Protein AF-A0A392NZA8-F1 (afdb_monomer_lite)

Sequence (193 aa):
STEDLRKKALEYEVKGTLLNYLLTNRQEQEVMEARQKVKMVDDNLADIEKRYSETKAKLEDDIKKLKEEREGEAERLRKDYEEKVAKIKEGYAASEAKLKENAAAQVEKLSKLSKEKDEAVLSVGTLADEKARLENDINELQLYAATQYDEGFAFAIEQVKLLFPDLDTGRLGEADAMKQIVDGKLVPYAPPE

pLDDT: mean 93.51, std 6.8, range [58.25, 98.5]

Foldseek 3Di:
DVVVVVVVVVVVVVVVVVVVVVVVVVVVVVVVVVVVVVVVVVVVVVVVVVVVVVVVVVVVVVVVVVVVVVVVVVVVVVVVVVVVVVVVVVVVVVVVVVVVVVVVVVVVVVVVVVVVVVVVVVVVVVVVVVVVVVVVVVVVVVVVVVVCVVVVVVVVVVVVCVVCVVDDPVVVVVDDPQWDADPNDTDGDDDDD

Structure (mmCIF, N/CA/C/O backbone):
data_AF-A0A392NZA8-F1
#
_entry.id   AF-A0A392NZA8-F1
#
loop_
_atom_site.group_PDB
_atom_site.id
_atom_site.type_symbol
_atom_site.label_atom_id
_atom_site.label_alt_id
_atom_site.label_comp_id
_atom_site.label_asym_id
_atom_site.label_entity_id
_atom_site.label_seq_id
_atom_site.pdbx_PDB_ins_code
_atom_site.Cartn_x
_atom_site.Cartn_y
_atom_site.Cartn_z
_atom_site.occupancy
_atom_site.B_iso_or_equiv
_atom_site.auth_seq_id
_atom_site.auth_comp_id
_atom_site.auth_asym_id
_atom_site.auth_atom_id
_atom_site.pdbx_PDB_model_num
ATOM 1 N N . SER A 1 1 ? 63.997 15.461 -111.357 1.00 70.81 1 SER A N 1
ATOM 2 C CA . SER A 1 1 ? 65.284 14.745 -111.204 1.00 70.81 1 SER A CA 1
ATOM 3 C C . SER A 1 1 ? 65.139 13.677 -110.120 1.00 70.81 1 SER A C 1
ATOM 5 O O . SER A 1 1 ? 64.221 13.784 -109.315 1.00 70.81 1 SER A O 1
ATOM 7 N N . THR A 1 2 ? 65.987 12.645 -110.060 1.00 76.50 2 THR A N 1
ATOM 8 C CA . THR A 1 2 ? 66.017 11.659 -108.947 1.00 76.50 2 THR A CA 1
ATOM 9 C C . THR A 1 2 ? 66.184 12.324 -107.572 1.00 76.50 2 THR A C 1
ATOM 11 O O . THR A 1 2 ? 65.746 11.798 -106.551 1.00 76.50 2 THR A O 1
ATOM 14 N N . GLU A 1 3 ? 66.762 13.520 -107.563 1.00 79.31 3 GLU A N 1
ATOM 15 C CA . GLU A 1 3 ? 66.951 14.395 -106.409 1.00 79.31 3 GLU A CA 1
ATOM 16 C C . GLU A 1 3 ? 65.632 14.918 -105.800 1.00 79.31 3 GLU A C 1
ATOM 18 O O . GLU A 1 3 ? 65.475 14.912 -104.579 1.00 79.31 3 GLU A O 1
ATOM 23 N N . ASP A 1 4 ? 64.630 15.257 -106.623 1.00 83.19 4 ASP A N 1
ATOM 24 C CA . ASP A 1 4 ? 63.321 15.743 -106.148 1.00 83.19 4 ASP A CA 1
ATOM 25 C C . ASP A 1 4 ? 62.525 14.648 -105.423 1.00 83.19 4 ASP A C 1
ATOM 27 O O . ASP A 1 4 ? 61.832 14.907 -104.437 1.00 83.19 4 ASP A O 1
ATOM 31 N N . LEU A 1 5 ? 62.641 13.402 -105.899 1.00 85.38 5 LEU A N 1
ATOM 32 C CA . LEU A 1 5 ? 62.018 12.238 -105.265 1.00 85.38 5 LEU A CA 1
ATOM 33 C C . LEU A 1 5 ? 62.657 11.936 -103.906 1.00 85.38 5 LEU A C 1
ATOM 35 O O . LEU A 1 5 ? 61.937 11.669 -102.946 1.00 85.38 5 LEU A O 1
ATOM 39 N N . ARG A 1 6 ? 63.989 12.044 -103.796 1.00 86.19 6 ARG A N 1
ATOM 40 C CA . ARG A 1 6 ? 64.706 11.902 -102.517 1.00 86.19 6 ARG A CA 1
ATOM 41 C C . ARG A 1 6 ? 64.305 12.987 -101.518 1.00 86.19 6 ARG A C 1
ATOM 43 O O . ARG A 1 6 ? 64.074 12.677 -100.354 1.00 86.19 6 ARG A O 1
ATOM 50 N N . LYS A 1 7 ? 64.156 14.235 -101.974 1.00 88.25 7 LYS A N 1
ATOM 51 C CA . LYS A 1 7 ? 63.711 15.356 -101.134 1.00 88.25 7 LYS A CA 1
ATOM 52 C C . LYS A 1 7 ? 62.293 15.149 -100.591 1.00 88.25 7 LYS A C 1
ATOM 54 O O . LYS A 1 7 ? 62.071 15.358 -99.404 1.00 88.25 7 LYS A O 1
ATOM 59 N N . LYS A 1 8 ? 61.354 14.686 -101.426 1.00 89.56 8 LYS A N 1
ATOM 60 C CA . LYS A 1 8 ? 59.994 14.330 -100.980 1.00 89.56 8 LYS A CA 1
ATOM 61 C C . LYS A 1 8 ? 59.984 13.157 -100.004 1.00 89.56 8 LYS A C 1
ATOM 63 O O . LYS A 1 8 ? 59.260 13.214 -99.019 1.00 89.56 8 LYS A O 1
ATOM 68 N N . ALA A 1 9 ? 60.769 12.111 -100.263 1.00 89.19 9 ALA A N 1
ATOM 69 C CA . ALA A 1 9 ? 60.874 10.969 -99.356 1.00 89.19 9 ALA A CA 1
ATOM 70 C C . ALA A 1 9 ? 61.358 11.410 -97.964 1.00 89.19 9 ALA A C 1
ATOM 72 O O . ALA A 1 9 ? 60.715 11.085 -96.969 1.00 89.19 9 ALA A O 1
ATOM 73 N N . LEU A 1 10 ? 62.405 12.240 -97.915 1.00 90.94 10 LEU A N 1
ATOM 74 C CA . LEU A 1 10 ? 62.916 12.820 -96.674 1.00 90.94 10 LEU A CA 1
ATOM 75 C C . LEU A 1 10 ? 61.879 13.728 -95.988 1.00 90.94 10 LEU A C 1
ATOM 77 O O . LEU A 1 10 ? 61.717 13.677 -94.776 1.00 90.94 10 LEU A O 1
ATOM 81 N N . GLU A 1 11 ? 61.134 14.541 -96.743 1.00 92.88 11 GLU A N 1
ATOM 82 C CA . GLU A 1 11 ? 60.071 15.393 -96.192 1.00 92.88 11 GLU A CA 1
ATOM 83 C C . GLU A 1 11 ? 58.944 14.572 -95.540 1.00 92.88 11 GLU A C 1
ATOM 85 O O . GLU A 1 11 ? 58.480 14.915 -94.450 1.00 92.88 11 GLU A O 1
ATOM 90 N N . TYR A 1 12 ? 58.504 13.485 -96.181 1.00 93.25 12 TYR A N 1
ATOM 91 C CA . TYR A 1 12 ? 57.497 12.587 -95.611 1.00 93.25 12 TYR A CA 1
ATOM 92 C C . TYR A 1 12 ? 58.017 11.842 -94.381 1.00 93.25 12 TYR A C 1
ATOM 94 O O . TYR A 1 12 ? 57.272 11.688 -93.416 1.00 93.25 12 TYR A O 1
ATOM 102 N N . GLU A 1 13 ? 59.285 11.434 -94.380 1.00 93.75 13 GLU A N 1
ATOM 103 C CA . GLU A 1 13 ? 59.935 10.818 -93.222 1.00 93.75 13 GLU A CA 1
ATOM 104 C C . GLU A 1 13 ? 60.005 11.791 -92.031 1.00 93.75 13 GLU A C 1
ATOM 106 O O . GLU A 1 13 ? 59.606 11.453 -90.914 1.00 93.75 13 GLU A O 1
ATOM 111 N N . VAL A 1 14 ? 60.398 13.046 -92.272 1.00 94.19 14 VAL A N 1
ATOM 112 C CA . VAL A 1 14 ? 60.413 14.105 -91.248 1.00 94.19 14 VAL A CA 1
ATOM 113 C C . VAL A 1 14 ? 59.000 14.394 -90.723 1.00 94.19 14 VAL A C 1
ATOM 115 O O . VAL A 1 14 ? 58.793 14.515 -89.517 1.00 94.19 14 VAL A O 1
ATOM 118 N N . LYS A 1 15 ? 57.989 14.460 -91.597 1.00 94.62 15 LYS A N 1
ATOM 119 C CA . LYS A 1 15 ? 56.588 14.650 -91.177 1.00 94.62 15 LYS A CA 1
ATOM 120 C C . LYS A 1 15 ? 56.054 13.462 -90.374 1.00 94.62 15 LYS A C 1
ATOM 122 O O . LYS A 1 15 ? 55.351 13.669 -89.388 1.00 94.62 15 LYS A O 1
ATOM 127 N N . GLY A 1 16 ? 56.394 12.237 -90.773 1.00 95.94 16 GLY A N 1
ATOM 128 C CA . GLY A 1 16 ? 56.003 11.015 -90.072 1.00 95.94 16 GLY A CA 1
ATOM 129 C C . GLY A 1 16 ? 56.615 10.926 -88.675 1.00 95.94 16 GLY A C 1
ATOM 130 O O . GLY A 1 16 ? 55.909 10.634 -87.711 1.00 95.94 16 GLY A O 1
ATOM 131 N N . THR A 1 17 ? 57.903 11.250 -88.544 1.00 95.06 17 THR A N 1
ATOM 132 C CA . THR A 1 17 ? 58.588 11.272 -87.241 1.00 95.06 17 THR A CA 1
ATOM 133 C C . THR A 1 17 ? 58.023 12.350 -86.313 1.00 95.06 17 THR A C 1
ATOM 135 O O . THR A 1 17 ? 57.755 12.055 -85.149 1.00 95.06 17 THR A O 1
ATOM 138 N N . LEU A 1 18 ? 57.748 13.561 -86.818 1.00 95.75 18 LEU A N 1
ATOM 139 C CA . LEU A 1 18 ? 57.111 14.624 -86.031 1.00 95.75 18 LEU A CA 1
ATOM 140 C C . LEU A 1 18 ? 55.697 14.241 -85.564 1.00 95.75 18 LEU A C 1
ATOM 142 O O . LEU A 1 18 ? 55.347 14.485 -84.410 1.00 95.75 18 LEU A O 1
ATOM 146 N N . LEU A 1 19 ? 54.888 13.627 -86.435 1.00 96.12 19 LEU A N 1
ATOM 147 C CA . LEU A 1 19 ? 53.549 13.159 -86.072 1.00 96.12 19 LEU A CA 1
ATOM 148 C C . LEU A 1 19 ? 53.606 12.079 -84.985 1.00 96.12 19 LEU A C 1
ATOM 150 O O . LEU A 1 19 ? 52.864 12.172 -84.009 1.00 96.12 19 LEU A O 1
ATOM 154 N N . ASN A 1 20 ? 54.505 11.098 -85.119 1.00 95.75 20 ASN A N 1
ATOM 155 C CA . ASN A 1 20 ? 54.714 10.079 -84.090 1.00 95.75 20 ASN A CA 1
ATOM 156 C C . ASN A 1 20 ? 55.122 10.706 -82.755 1.00 95.75 20 ASN A C 1
ATOM 158 O O . ASN A 1 20 ? 54.542 10.360 -81.736 1.00 95.75 20 ASN A O 1
ATOM 162 N N . TYR A 1 21 ? 56.053 11.663 -82.751 1.00 95.62 21 TYR A N 1
ATOM 163 C CA . TYR A 1 21 ? 56.455 12.365 -81.529 1.00 95.62 21 TYR A CA 1
ATOM 164 C C . TYR A 1 21 ? 55.275 13.075 -80.846 1.00 95.62 21 TYR A C 1
ATOM 166 O O . TYR A 1 21 ? 55.073 12.922 -79.643 1.00 95.62 21 TYR A O 1
ATOM 174 N N . LEU A 1 22 ? 54.452 13.809 -81.606 1.00 95.50 22 LEU A N 1
ATOM 175 C CA . LEU A 1 22 ? 53.273 14.494 -81.060 1.00 95.50 22 LEU A CA 1
ATOM 176 C C . LEU A 1 22 ? 52.223 13.514 -80.515 1.00 95.50 22 LEU A C 1
ATOM 178 O O . LEU A 1 22 ? 51.639 13.771 -79.461 1.00 95.50 22 LEU A O 1
ATOM 182 N N . LEU A 1 23 ? 51.989 12.399 -81.215 1.00 96.12 23 LEU A N 1
ATOM 183 C CA . LEU A 1 23 ? 51.079 11.343 -80.766 1.00 96.12 23 LEU A CA 1
ATOM 184 C C . LEU A 1 23 ? 51.583 10.682 -79.478 1.00 96.12 23 LEU A C 1
ATOM 186 O O . LEU A 1 23 ? 50.812 10.562 -78.526 1.00 96.12 23 LEU A O 1
ATOM 190 N N . THR A 1 24 ? 52.866 10.319 -79.424 1.00 96.19 24 THR A N 1
ATOM 191 C CA . THR A 1 24 ? 53.492 9.721 -78.239 1.00 96.19 24 THR A CA 1
ATOM 192 C C . THR A 1 24 ? 53.434 10.671 -77.047 1.00 96.19 24 THR A C 1
ATOM 194 O O . THR A 1 24 ? 52.963 10.271 -75.988 1.00 96.19 24 THR A O 1
ATOM 197 N N . ASN A 1 25 ? 53.794 11.947 -77.214 1.00 95.38 25 ASN A N 1
ATOM 198 C CA . ASN A 1 25 ? 53.733 12.928 -76.125 1.00 95.38 25 ASN A CA 1
ATOM 199 C C . ASN A 1 25 ? 52.315 13.107 -75.568 1.00 95.38 25 ASN A C 1
ATOM 201 O O . ASN A 1 25 ? 52.129 13.234 -74.358 1.00 95.38 25 ASN A O 1
ATOM 205 N N . ARG A 1 26 ? 51.298 13.123 -76.441 1.00 95.88 26 ARG A N 1
ATOM 206 C CA . ARG A 1 26 ? 49.899 13.199 -76.005 1.00 95.88 26 ARG A CA 1
ATOM 207 C C . ARG A 1 26 ? 49.501 11.962 -75.199 1.00 95.88 26 ARG A C 1
ATOM 209 O O . ARG A 1 26 ? 48.885 12.108 -74.148 1.00 95.88 26 ARG A O 1
ATOM 216 N N . GLN A 1 27 ? 49.862 10.770 -75.672 1.00 96.25 27 GLN A N 1
ATOM 217 C CA . GLN A 1 27 ? 49.599 9.521 -74.952 1.00 96.25 27 GLN A CA 1
ATOM 218 C C . GLN A 1 27 ? 50.314 9.490 -73.597 1.00 96.25 27 GLN A C 1
ATOM 220 O O . GLN A 1 27 ? 49.705 9.120 -72.598 1.00 96.25 27 GLN A O 1
ATOM 225 N N . GLU A 1 28 ? 51.576 9.916 -73.535 1.00 96.00 28 GLU A N 1
ATOM 226 C CA . GLU A 1 28 ? 52.330 10.010 -72.283 1.00 96.00 28 GLU A CA 1
ATOM 227 C C . GLU A 1 28 ? 51.659 10.962 -71.286 1.00 96.00 28 GLU A C 1
ATOM 229 O O . GLU A 1 28 ? 51.506 10.604 -70.118 1.00 96.00 28 GLU A O 1
ATOM 234 N N . GLN A 1 29 ? 51.186 12.128 -71.739 1.00 95.81 29 GLN A N 1
ATOM 235 C CA . GLN A 1 29 ? 50.451 13.074 -70.897 1.00 95.81 29 GLN A CA 1
ATOM 236 C C . GLN A 1 29 ? 49.134 12.481 -70.370 1.00 95.81 29 GLN A C 1
ATOM 238 O O . GLN A 1 29 ? 48.873 12.544 -69.168 1.00 95.81 29 GLN A O 1
ATOM 243 N N . GLU A 1 30 ? 48.327 11.860 -71.236 1.00 95.12 30 GLU A N 1
ATOM 244 C CA . GLU A 1 30 ? 47.072 11.201 -70.843 1.00 95.12 30 GLU A CA 1
ATOM 245 C C . GLU A 1 30 ? 47.328 10.074 -69.823 1.00 95.12 30 GLU A C 1
ATOM 247 O O . GLU A 1 30 ? 46.611 9.951 -68.825 1.00 95.12 30 GLU A O 1
ATOM 252 N N . VAL A 1 31 ? 48.397 9.291 -70.014 1.00 96.50 31 VAL A N 1
ATOM 253 C CA . VAL A 1 31 ? 48.824 8.252 -69.066 1.00 96.50 31 VAL A CA 1
ATOM 254 C C . VAL A 1 31 ? 49.279 8.861 -67.738 1.00 96.50 31 VAL A C 1
ATOM 256 O O . VAL A 1 31 ? 48.935 8.326 -66.682 1.00 96.50 31 VAL A O 1
ATOM 259 N N . MET A 1 32 ? 50.031 9.965 -67.746 1.00 96.38 32 MET A N 1
ATOM 260 C CA . MET A 1 32 ? 50.454 10.646 -66.518 1.00 96.38 32 MET A CA 1
ATOM 261 C C . MET A 1 32 ? 49.261 11.183 -65.720 1.00 96.38 32 MET A C 1
ATOM 263 O O . MET A 1 32 ? 49.190 10.958 -64.510 1.00 96.38 32 MET A O 1
ATOM 267 N N . GLU A 1 33 ? 48.296 11.827 -66.376 1.00 96.19 33 GLU A N 1
ATOM 268 C CA . GLU A 1 33 ? 47.073 12.320 -65.730 1.00 96.19 33 GLU A CA 1
ATOM 269 C C . GLU A 1 33 ? 46.220 11.178 -65.170 1.00 96.19 33 GLU A C 1
ATOM 271 O O . GLU A 1 33 ? 45.732 11.259 -64.039 1.00 96.19 33 GLU A O 1
ATOM 276 N N . ALA A 1 34 ? 46.071 10.086 -65.927 1.00 97.06 34 ALA A N 1
ATOM 277 C CA . ALA A 1 34 ? 45.376 8.893 -65.457 1.00 97.06 34 ALA A CA 1
ATOM 278 C C . ALA A 1 34 ? 46.060 8.304 -64.214 1.00 97.06 34 ALA A C 1
ATOM 280 O O . ALA A 1 34 ? 45.387 8.021 -63.224 1.00 97.06 34 ALA A O 1
ATOM 281 N N . ARG A 1 35 ? 47.396 8.195 -64.212 1.00 96.62 35 ARG A N 1
ATOM 282 C CA . ARG A 1 35 ? 48.172 7.718 -63.053 1.00 96.62 35 ARG A CA 1
ATOM 283 C C . ARG A 1 35 ? 47.994 8.608 -61.825 1.00 96.62 35 ARG A C 1
ATOM 285 O O . ARG A 1 35 ? 47.845 8.088 -60.724 1.00 96.62 35 ARG A O 1
ATOM 292 N N . GLN A 1 36 ? 47.989 9.930 -61.996 1.00 97.38 36 GLN A N 1
ATOM 293 C CA . GLN A 1 36 ? 47.758 10.864 -60.890 1.00 97.38 36 GLN A CA 1
ATOM 294 C C . GLN A 1 36 ? 46.349 10.720 -60.302 1.00 97.38 36 GLN A C 1
ATOM 296 O O . GLN A 1 36 ? 46.201 10.695 -59.081 1.00 97.38 36 GLN A O 1
ATOM 301 N N . LYS A 1 37 ? 45.323 10.581 -61.153 1.00 97.50 37 LYS A N 1
ATOM 302 C CA . LYS A 1 37 ? 43.940 10.351 -60.707 1.00 97.50 37 LYS A CA 1
ATOM 303 C C . LYS A 1 37 ? 43.792 9.023 -59.969 1.00 97.50 37 LYS A C 1
ATOM 305 O O . LYS A 1 37 ? 43.172 9.008 -58.913 1.00 97.50 37 LYS A O 1
ATOM 310 N N . VAL A 1 38 ? 44.385 7.945 -60.490 1.00 97.88 38 VAL A N 1
ATOM 311 C CA . VAL A 1 38 ? 44.393 6.630 -59.826 1.00 97.88 38 VAL A CA 1
ATOM 312 C C . VAL A 1 38 ? 45.032 6.742 -58.446 1.00 97.88 38 VAL A C 1
ATOM 314 O O . VAL A 1 38 ? 44.399 6.377 -57.467 1.00 97.88 38 VAL A O 1
ATOM 317 N N . LYS A 1 39 ? 46.208 7.373 -58.343 1.00 97.50 39 LYS A N 1
ATOM 318 C CA . LYS A 1 39 ? 46.876 7.575 -57.052 1.00 97.50 39 LYS A CA 1
ATOM 319 C C . LYS A 1 39 ? 46.010 8.352 -56.052 1.00 97.50 39 LYS A C 1
ATOM 321 O O . LYS A 1 39 ? 45.912 7.962 -54.898 1.00 97.50 39 LYS A O 1
ATOM 326 N N . MET A 1 40 ? 45.366 9.436 -56.490 1.00 97.25 40 MET A N 1
ATOM 327 C CA . MET A 1 40 ? 44.474 10.216 -55.624 1.00 97.25 40 MET A CA 1
ATOM 328 C C . MET A 1 40 ? 43.273 9.390 -55.142 1.00 97.25 40 MET A C 1
ATOM 330 O O . MET A 1 40 ? 42.859 9.520 -53.993 1.00 97.25 40 MET A O 1
ATOM 334 N N . VAL A 1 41 ? 42.700 8.555 -56.013 1.00 97.81 41 VAL A N 1
ATOM 335 C CA . VAL A 1 41 ? 41.599 7.654 -55.650 1.00 97.81 41 VAL A CA 1
ATOM 336 C C . VAL A 1 41 ? 42.070 6.586 -54.665 1.00 97.81 41 VAL A C 1
ATOM 338 O O . VAL A 1 41 ? 41.367 6.357 -53.687 1.00 97.81 41 VAL A O 1
ATOM 341 N N . ASP A 1 42 ? 43.249 5.998 -54.870 1.00 97.94 42 ASP A N 1
ATOM 342 C CA . ASP A 1 42 ? 43.834 5.002 -53.962 1.00 97.94 42 ASP A CA 1
ATOM 343 C C . ASP A 1 42 ? 44.087 5.595 -52.565 1.00 97.94 42 ASP A C 1
ATOM 345 O O . ASP A 1 42 ? 43.688 5.005 -51.560 1.00 97.94 42 ASP A O 1
ATOM 349 N N . ASP A 1 43 ? 44.672 6.797 -52.491 1.00 98.06 43 ASP A N 1
ATOM 350 C CA . ASP A 1 43 ? 44.918 7.503 -51.225 1.00 98.06 43 ASP A CA 1
ATOM 351 C C . ASP A 1 43 ? 43.594 7.828 -50.499 1.00 98.06 43 ASP A C 1
ATOM 353 O O . ASP A 1 43 ? 43.466 7.629 -49.287 1.00 98.06 43 ASP A O 1
ATOM 357 N N . ASN A 1 44 ? 42.576 8.285 -51.240 1.00 98.12 44 ASN A N 1
ATOM 358 C CA . ASN A 1 44 ? 41.248 8.561 -50.687 1.00 98.12 44 ASN A CA 1
ATOM 359 C C . ASN A 1 44 ? 40.544 7.285 -50.207 1.00 98.12 44 ASN A C 1
ATOM 361 O O . ASN A 1 44 ? 39.890 7.301 -49.164 1.00 98.12 44 ASN A O 1
ATOM 365 N N . LEU A 1 45 ? 40.661 6.187 -50.958 1.00 98.06 45 LEU A N 1
ATOM 366 C CA . LEU A 1 45 ? 40.085 4.899 -50.585 1.00 98.06 45 LEU A CA 1
ATOM 367 C C . LEU A 1 45 ? 40.710 4.395 -49.281 1.00 98.06 45 LEU A C 1
ATOM 369 O O . LEU A 1 45 ? 39.977 4.019 -48.369 1.00 98.06 45 LEU A O 1
ATOM 373 N N . ALA A 1 46 ? 42.035 4.486 -49.152 1.00 97.94 46 ALA A N 1
ATOM 374 C CA . ALA A 1 46 ? 42.741 4.113 -47.932 1.00 97.94 46 ALA A CA 1
ATOM 375 C C . ALA A 1 46 ? 42.299 4.950 -46.712 1.00 97.94 46 ALA A C 1
ATOM 377 O O . ALA A 1 46 ? 42.105 4.401 -45.624 1.00 97.94 46 ALA A O 1
ATOM 378 N N . ASP A 1 47 ? 42.090 6.266 -46.870 1.00 98.25 47 ASP A N 1
ATOM 379 C CA . ASP A 1 47 ? 41.566 7.117 -45.787 1.00 98.25 47 ASP A CA 1
ATOM 380 C C . ASP A 1 47 ? 40.125 6.735 -45.401 1.00 98.25 47 ASP A C 1
ATOM 382 O O . ASP A 1 47 ? 39.798 6.652 -44.214 1.00 98.25 47 ASP A O 1
ATOM 386 N N . ILE A 1 48 ? 39.264 6.436 -46.381 1.00 98.00 48 ILE A N 1
ATOM 387 C CA . ILE A 1 48 ? 37.885 5.985 -46.134 1.00 98.00 48 ILE A CA 1
ATOM 388 C C . ILE A 1 48 ? 37.872 4.650 -45.380 1.00 98.00 48 ILE A C 1
ATOM 390 O O . ILE A 1 48 ? 37.155 4.524 -44.385 1.00 98.00 48 ILE A O 1
ATOM 394 N N . GLU A 1 49 ? 38.667 3.669 -45.806 1.00 97.75 49 GLU A N 1
ATOM 395 C CA . GLU A 1 49 ? 38.765 2.358 -45.153 1.00 97.75 49 GLU A CA 1
ATOM 396 C C . GLU A 1 49 ? 39.266 2.472 -43.710 1.00 97.75 49 GLU A C 1
ATOM 398 O O . GLU A 1 49 ? 38.726 1.829 -42.797 1.00 97.75 49 GLU A O 1
ATOM 403 N N . LYS A 1 50 ? 40.256 3.342 -43.479 1.00 98.31 50 LYS A N 1
ATOM 404 C CA . LYS A 1 50 ? 40.762 3.642 -42.139 1.00 98.31 50 LYS A CA 1
ATOM 405 C C . LYS A 1 50 ? 39.669 4.245 -41.257 1.00 98.31 50 LYS A C 1
ATOM 407 O O . LYS A 1 50 ? 39.402 3.715 -40.178 1.00 98.31 50 LYS A O 1
ATOM 412 N N . ARG A 1 51 ? 38.995 5.308 -41.717 1.00 98.00 51 ARG A N 1
ATOM 413 C CA . ARG A 1 51 ? 37.906 5.957 -40.962 1.00 98.00 51 ARG A CA 1
ATOM 414 C C . ARG A 1 51 ? 36.758 4.996 -40.682 1.00 98.00 51 ARG A C 1
ATOM 416 O O . ARG A 1 51 ? 36.242 4.979 -39.569 1.00 98.00 51 ARG A O 1
ATOM 423 N N . TYR A 1 52 ? 36.383 4.171 -41.658 1.00 98.06 52 TYR A N 1
ATOM 424 C CA . TYR A 1 52 ? 35.351 3.154 -41.483 1.00 98.06 52 TYR A CA 1
ATOM 425 C C . TYR A 1 52 ? 35.719 2.173 -40.365 1.00 98.06 52 TYR A C 1
ATOM 427 O O . TYR A 1 52 ? 34.906 1.917 -39.477 1.00 98.06 52 TYR A O 1
ATOM 435 N N . SER A 1 53 ? 36.956 1.673 -40.368 1.00 98.00 53 SER A N 1
ATOM 436 C CA . SER A 1 53 ? 37.444 0.733 -39.354 1.00 98.00 53 SER A CA 1
ATOM 437 C C . SER A 1 53 ? 37.479 1.362 -37.957 1.00 98.00 53 SER A C 1
ATOM 439 O O . SER A 1 53 ? 37.019 0.749 -36.994 1.00 98.00 53 SER A O 1
ATOM 441 N N . GLU A 1 54 ? 37.949 2.608 -37.843 1.00 98.38 54 GLU A N 1
ATOM 442 C CA . GLU A 1 54 ? 37.967 3.356 -36.580 1.00 98.38 54 GLU A CA 1
ATOM 443 C C . GLU A 1 54 ? 36.554 3.622 -36.041 1.00 98.38 54 GLU A C 1
ATOM 445 O O . GLU A 1 54 ? 36.293 3.420 -34.853 1.00 98.38 54 GLU A O 1
ATOM 450 N N . THR A 1 55 ? 35.624 4.058 -36.895 1.00 98.00 55 THR A N 1
ATOM 451 C CA . THR A 1 55 ? 34.231 4.302 -36.497 1.00 98.00 55 THR A CA 1
ATOM 452 C C . THR A 1 55 ? 33.528 3.006 -36.112 1.00 98.00 55 THR A C 1
ATOM 454 O O . THR A 1 55 ? 32.819 2.984 -35.109 1.00 98.00 55 THR A O 1
ATOM 457 N N . LYS A 1 56 ? 33.749 1.917 -36.854 1.00 98.06 56 LYS A N 1
ATOM 458 C CA . LYS A 1 56 ? 33.186 0.603 -36.532 1.00 98.06 56 LYS A CA 1
ATOM 459 C C . LYS A 1 56 ? 33.650 0.119 -35.156 1.00 98.06 56 LYS A C 1
ATOM 461 O O . LYS A 1 56 ? 32.810 -0.254 -34.345 1.00 98.06 56 LYS A O 1
ATOM 466 N N . ALA A 1 57 ? 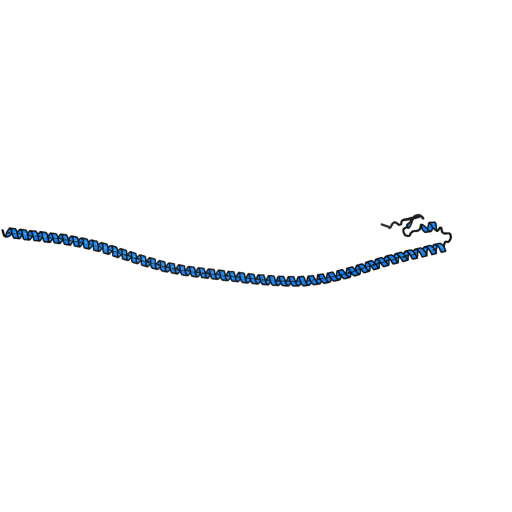34.951 0.199 -34.870 1.00 98.38 57 ALA A N 1
ATOM 467 C CA . ALA A 1 57 ? 35.500 -0.206 -33.577 1.00 98.38 57 ALA A CA 1
ATOM 468 C C . ALA A 1 57 ? 34.937 0.630 -32.412 1.00 98.38 57 ALA A C 1
ATOM 470 O O . ALA A 1 57 ? 34.589 0.078 -31.371 1.00 98.38 57 ALA A O 1
ATOM 471 N N . LYS A 1 58 ? 34.793 1.952 -32.595 1.00 98.38 58 LYS A N 1
ATOM 472 C CA . LYS A 1 58 ? 34.165 2.831 -31.591 1.00 98.38 58 LYS A CA 1
ATOM 473 C C . LYS A 1 58 ? 32.708 2.457 -31.332 1.00 98.38 58 LYS A C 1
ATOM 475 O O . LYS A 1 58 ? 32.314 2.333 -30.181 1.00 98.38 58 LYS A O 1
ATOM 480 N N . LEU A 1 59 ? 31.925 2.229 -32.388 1.00 98.31 59 LEU A N 1
ATOM 481 C CA . LEU A 1 59 ? 30.523 1.832 -32.249 1.00 98.31 59 LEU A CA 1
ATOM 482 C C . LEU A 1 59 ? 30.373 0.472 -31.557 1.00 98.31 59 LEU A C 1
ATOM 484 O O . LEU A 1 59 ? 29.467 0.303 -30.747 1.00 98.31 59 LEU A O 1
ATOM 488 N N . GLU A 1 60 ? 31.248 -0.491 -31.847 1.00 98.31 60 GLU A N 1
ATOM 489 C CA . GLU A 1 60 ? 31.253 -1.791 -31.165 1.00 98.31 60 GLU A CA 1
ATOM 490 C C . GLU A 1 60 ? 31.546 -1.650 -29.660 1.00 98.31 60 GLU A C 1
ATOM 492 O O . GLU A 1 60 ? 30.856 -2.271 -28.846 1.00 98.31 60 GLU A O 1
ATOM 497 N N . ASP A 1 61 ? 32.509 -0.802 -29.284 1.00 98.50 61 ASP A N 1
ATOM 498 C CA . ASP A 1 61 ? 32.833 -0.504 -27.883 1.00 98.50 61 ASP A CA 1
ATOM 499 C C . ASP A 1 61 ? 31.684 0.225 -27.164 1.00 98.50 61 ASP A C 1
ATOM 501 O O . ASP A 1 61 ? 31.271 -0.183 -26.076 1.00 98.50 61 ASP A O 1
ATOM 505 N N . ASP A 1 62 ? 31.093 1.241 -27.798 1.00 98.38 62 ASP A N 1
ATOM 506 C CA . ASP A 1 62 ? 29.959 1.990 -27.246 1.00 98.38 62 ASP A CA 1
ATOM 507 C C . ASP A 1 62 ? 28.728 1.090 -27.050 1.00 98.38 62 ASP A C 1
ATOM 509 O O . ASP A 1 62 ? 28.076 1.138 -26.005 1.00 98.38 62 ASP A O 1
ATOM 513 N N . ILE A 1 63 ? 28.428 0.208 -28.013 1.00 98.25 63 ILE A N 1
ATOM 514 C CA . ILE A 1 63 ? 27.343 -0.778 -27.889 1.00 98.25 63 ILE A CA 1
ATOM 515 C C . ILE A 1 63 ? 27.592 -1.712 -26.703 1.00 98.25 63 ILE A C 1
ATOM 517 O O . ILE A 1 63 ? 26.648 -2.061 -25.989 1.00 98.25 63 ILE A O 1
ATOM 521 N N . LYS A 1 64 ? 28.840 -2.141 -26.491 1.00 98.25 64 LYS A N 1
ATOM 522 C CA . LYS A 1 64 ? 29.191 -3.016 -25.371 1.00 98.25 64 LYS A CA 1
ATOM 523 C C . LYS A 1 64 ? 29.001 -2.301 -24.031 1.00 98.25 64 LYS A C 1
ATOM 525 O O . LYS A 1 64 ? 28.306 -2.837 -23.170 1.00 98.25 64 LYS A O 1
ATOM 530 N N . LYS A 1 65 ? 29.526 -1.081 -23.891 1.00 98.25 65 LYS A N 1
ATOM 531 C CA . LYS A 1 65 ? 29.366 -0.257 -22.680 1.00 98.25 65 LYS A CA 1
ATOM 532 C C . LYS A 1 65 ? 27.900 -0.003 -22.353 1.00 98.25 65 LYS A C 1
ATOM 534 O O . LYS A 1 65 ? 27.477 -0.239 -21.228 1.00 98.25 65 LYS A O 1
ATOM 539 N N . LEU A 1 66 ? 27.101 0.387 -23.348 1.00 98.25 66 LEU A N 1
ATOM 540 C CA . LEU A 1 66 ? 25.669 0.630 -23.157 1.00 98.25 66 LEU A CA 1
ATOM 541 C C . LEU A 1 66 ? 24.919 -0.620 -22.688 1.00 98.25 66 LEU A C 1
ATOM 543 O O . LEU A 1 66 ? 23.995 -0.512 -21.883 1.00 98.25 66 LEU A O 1
ATOM 547 N N . LYS A 1 67 ? 25.292 -1.809 -23.174 1.00 97.75 67 L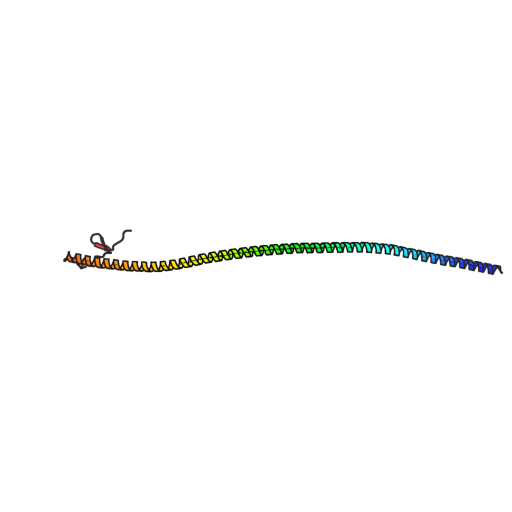YS A N 1
ATOM 548 C CA . LYS A 1 67 ? 24.696 -3.066 -22.698 1.00 97.75 67 LYS A CA 1
ATOM 549 C C . LYS A 1 67 ? 25.043 -3.337 -21.237 1.00 97.75 67 LYS A C 1
ATOM 551 O O . LYS A 1 67 ? 24.134 -3.610 -20.460 1.00 97.75 67 LYS A O 1
ATOM 556 N N . GLU A 1 68 ? 26.318 -3.218 -20.871 1.00 98.06 68 GLU A N 1
ATOM 557 C CA . GLU A 1 68 ? 26.788 -3.430 -19.494 1.00 98.06 68 GLU A CA 1
ATOM 558 C C . GLU A 1 68 ? 26.147 -2.429 -18.517 1.00 98.06 68 GLU A C 1
ATOM 560 O O . GLU A 1 68 ? 25.679 -2.814 -17.445 1.00 98.06 68 GLU A O 1
ATOM 565 N N . GLU A 1 69 ? 26.040 -1.154 -18.905 1.00 98.12 69 GLU A N 1
ATOM 566 C CA . GLU A 1 69 ? 25.367 -0.120 -18.111 1.00 98.12 69 GLU A CA 1
ATOM 567 C C . GLU A 1 69 ? 23.883 -0.432 -17.894 1.00 98.12 69 GLU A C 1
ATOM 569 O O . GLU A 1 69 ? 23.388 -0.337 -16.769 1.00 98.12 69 GLU A O 1
ATOM 574 N N . ARG A 1 70 ? 23.168 -0.839 -18.952 1.00 96.94 70 ARG A N 1
ATOM 575 C CA . ARG A 1 70 ? 21.734 -1.163 -18.870 1.00 96.94 70 ARG A CA 1
ATOM 576 C C . ARG A 1 70 ? 21.464 -2.399 -18.028 1.00 96.94 70 ARG A C 1
ATOM 578 O O . ARG A 1 70 ? 20.495 -2.409 -17.271 1.00 96.94 70 ARG A O 1
ATOM 585 N N . GLU A 1 71 ? 22.303 -3.420 -18.144 1.00 97.50 71 GLU A N 1
ATOM 586 C CA . GLU A 1 71 ? 22.207 -4.624 -17.320 1.00 97.50 71 GLU A CA 1
ATOM 587 C C . GLU A 1 71 ? 22.472 -4.302 -15.842 1.00 97.50 71 GLU A C 1
ATOM 589 O O . GLU A 1 71 ? 21.681 -4.683 -14.976 1.00 97.50 71 GLU A O 1
ATOM 594 N N . GLY A 1 72 ? 23.507 -3.505 -15.553 1.00 97.94 72 GLY A N 1
ATOM 595 C CA . GLY A 1 72 ? 23.818 -3.065 -14.193 1.00 97.94 72 GLY A CA 1
ATOM 596 C C . GLY A 1 72 ? 22.727 -2.187 -13.568 1.00 97.94 72 GLY A C 1
ATOM 597 O O . GLY A 1 72 ? 22.404 -2.344 -12.388 1.00 97.94 72 GLY A O 1
ATOM 598 N N . GLU A 1 73 ? 22.125 -1.278 -14.339 1.00 97.50 73 GLU A N 1
ATOM 599 C CA . GLU A 1 73 ? 20.991 -0.465 -13.883 1.00 97.50 73 GLU A CA 1
ATOM 600 C C . GLU A 1 73 ? 19.757 -1.333 -13.595 1.00 97.50 73 GLU A C 1
ATOM 602 O O . GLU A 1 73 ? 19.135 -1.188 -12.538 1.00 97.50 73 GLU A O 1
ATOM 607 N N . ALA A 1 74 ? 19.440 -2.284 -14.480 1.00 97.38 74 ALA A N 1
ATOM 608 C CA . ALA A 1 74 ? 18.331 -3.215 -14.287 1.00 97.38 74 ALA A CA 1
ATOM 609 C C . ALA A 1 74 ? 18.519 -4.087 -13.034 1.00 97.38 74 ALA A C 1
ATOM 611 O O . ALA A 1 74 ? 17.574 -4.268 -12.263 1.00 97.38 74 ALA A O 1
ATOM 612 N N . GLU A 1 75 ? 19.733 -4.588 -12.787 1.00 97.75 75 GLU A N 1
ATOM 613 C CA . GLU A 1 75 ? 20.032 -5.386 -11.596 1.00 97.75 75 GLU A CA 1
ATOM 614 C C . GLU A 1 75 ? 19.926 -4.556 -10.306 1.00 97.75 75 GLU A C 1
ATOM 616 O O . GLU A 1 75 ? 19.343 -5.014 -9.319 1.00 97.75 75 GLU A O 1
ATOM 621 N N . ARG A 1 76 ? 20.435 -3.316 -10.311 1.00 98.12 76 ARG A N 1
ATOM 622 C CA . ARG A 1 76 ? 20.314 -2.394 -9.168 1.00 98.12 76 ARG A CA 1
ATOM 623 C C . ARG A 1 76 ? 18.859 -2.078 -8.847 1.00 98.12 76 ARG A C 1
ATOM 625 O O . ARG A 1 76 ? 18.465 -2.188 -7.688 1.00 98.12 76 ARG A O 1
ATOM 632 N N . LEU A 1 77 ? 18.064 -1.724 -9.858 1.00 97.94 77 LEU A N 1
ATOM 633 C CA . LEU A 1 77 ? 16.637 -1.448 -9.684 1.00 97.94 77 LEU A CA 1
ATOM 634 C C . LEU A 1 77 ? 15.899 -2.677 -9.160 1.00 97.94 77 LEU A C 1
ATOM 636 O O . LEU A 1 77 ? 15.101 -2.565 -8.233 1.00 97.94 77 LEU A O 1
ATOM 640 N N . ARG A 1 78 ? 16.192 -3.861 -9.705 1.00 97.88 78 ARG A N 1
ATOM 641 C CA . ARG A 1 78 ? 15.598 -5.112 -9.233 1.00 97.88 78 ARG A CA 1
ATOM 642 C C . ARG A 1 78 ? 15.887 -5.351 -7.748 1.00 97.88 78 ARG A C 1
ATOM 644 O O . ARG A 1 78 ? 14.950 -5.622 -7.003 1.00 97.88 78 ARG A O 1
ATOM 651 N N . LYS A 1 79 ? 17.143 -5.201 -7.313 1.00 98.31 79 LYS A N 1
ATOM 652 C CA . LYS A 1 79 ? 17.534 -5.356 -5.900 1.00 98.31 79 LYS A CA 1
ATOM 653 C C . LYS A 1 79 ? 16.835 -4.343 -4.987 1.00 98.31 79 LYS A C 1
ATOM 655 O O . LYS A 1 79 ? 16.308 -4.738 -3.952 1.00 98.31 79 LYS A O 1
ATOM 660 N N . ASP A 1 80 ? 16.771 -3.071 -5.385 1.00 98.19 80 ASP A N 1
ATOM 661 C CA . ASP A 1 80 ? 16.083 -2.020 -4.615 1.00 98.19 80 ASP A CA 1
ATOM 662 C C . ASP A 1 80 ? 14.576 -2.306 -4.463 1.00 98.19 80 ASP A C 1
ATOM 664 O O . ASP A 1 80 ? 14.015 -2.177 -3.371 1.00 98.19 80 ASP A O 1
ATOM 668 N N . TYR A 1 81 ? 13.910 -2.765 -5.529 1.00 97.31 81 TYR A N 1
ATOM 669 C CA . TYR A 1 81 ? 12.501 -3.163 -5.455 1.00 97.31 81 TYR A CA 1
ATOM 670 C C . TYR A 1 81 ? 12.283 -4.416 -4.602 1.00 97.31 81 TYR A C 1
ATOM 672 O O . TYR A 1 81 ? 11.339 -4.445 -3.811 1.00 97.31 81 TYR A O 1
ATOM 680 N N . GLU A 1 82 ? 13.140 -5.432 -4.722 1.00 98.19 82 GLU A N 1
ATOM 681 C CA . GLU A 1 82 ? 13.078 -6.635 -3.882 1.00 98.19 82 GLU A CA 1
ATOM 682 C C . GLU A 1 82 ? 13.231 -6.278 -2.389 1.00 98.19 82 GLU A C 1
ATOM 684 O O . GLU A 1 82 ? 12.429 -6.728 -1.566 1.00 98.19 82 GLU A O 1
ATOM 689 N N . GLU A 1 83 ? 14.174 -5.395 -2.040 1.00 98.38 83 GLU A N 1
ATOM 690 C CA . GLU A 1 83 ? 14.378 -4.919 -0.666 1.00 98.38 83 GLU A CA 1
ATOM 691 C C . GLU A 1 83 ? 13.174 -4.118 -0.141 1.00 98.38 83 GLU A C 1
ATOM 693 O O . GLU A 1 83 ? 12.696 -4.358 0.974 1.00 98.38 83 GLU A O 1
ATOM 698 N N . LYS A 1 84 ? 12.634 -3.187 -0.938 1.00 97.94 84 LYS A N 1
ATOM 699 C CA . LYS A 1 84 ? 11.438 -2.410 -0.567 1.00 97.94 84 LYS A CA 1
ATOM 700 C C . LYS A 1 84 ? 10.228 -3.310 -0.331 1.00 97.94 84 LYS A C 1
ATOM 702 O O . LYS A 1 84 ? 9.509 -3.125 0.651 1.00 97.94 84 LYS A O 1
ATOM 707 N N . VAL A 1 85 ? 10.014 -4.299 -1.198 1.00 97.88 85 VAL A N 1
ATOM 708 C CA . VAL A 1 85 ? 8.924 -5.272 -1.048 1.00 97.88 85 VAL A CA 1
ATOM 709 C C . VAL A 1 85 ? 9.103 -6.103 0.223 1.00 97.88 85 VAL A C 1
ATOM 711 O O . VAL A 1 85 ? 8.122 -6.325 0.933 1.00 97.88 85 VAL A O 1
ATOM 714 N N . ALA A 1 86 ? 10.327 -6.531 0.543 1.00 98.25 86 ALA A N 1
ATOM 715 C CA . ALA A 1 86 ? 10.610 -7.264 1.776 1.00 98.25 86 ALA A CA 1
ATOM 716 C C . ALA A 1 86 ? 10.279 -6.427 3.025 1.00 98.25 86 ALA A C 1
ATOM 718 O O . ALA A 1 86 ? 9.502 -6.877 3.868 1.00 98.25 86 ALA A O 1
ATOM 719 N N . LYS A 1 87 ? 10.754 -5.175 3.091 1.00 97.56 87 LYS A N 1
ATOM 720 C CA . LYS A 1 87 ? 10.466 -4.256 4.209 1.00 97.56 87 LYS A CA 1
ATOM 721 C C . LYS A 1 87 ? 8.970 -4.003 4.396 1.00 97.56 87 LYS A C 1
ATOM 723 O O . LYS A 1 87 ? 8.484 -3.985 5.526 1.00 97.56 87 LYS A O 1
ATOM 728 N N . ILE A 1 88 ? 8.222 -3.828 3.303 1.00 97.75 88 ILE A N 1
ATOM 729 C CA . ILE A 1 88 ? 6.764 -3.642 3.365 1.00 97.75 88 ILE A CA 1
ATOM 730 C C . ILE A 1 88 ? 6.080 -4.897 3.912 1.00 97.75 88 ILE A C 1
ATOM 732 O O . ILE A 1 88 ? 5.208 -4.782 4.772 1.00 97.75 88 ILE A O 1
ATOM 736 N N . LYS A 1 89 ? 6.472 -6.090 3.451 1.00 97.31 89 LYS A N 1
ATOM 737 C CA . LYS A 1 89 ? 5.903 -7.356 3.938 1.00 97.31 89 LYS A CA 1
ATOM 738 C C . LYS A 1 89 ? 6.163 -7.562 5.427 1.00 97.31 89 LYS A C 1
ATOM 740 O O . LYS A 1 89 ? 5.235 -7.912 6.152 1.00 97.31 89 LYS A O 1
ATOM 745 N N . GLU A 1 90 ? 7.387 -7.311 5.885 1.00 97.81 90 GLU A N 1
ATOM 746 C CA . GLU A 1 90 ? 7.741 -7.398 7.306 1.00 97.81 90 GLU A CA 1
ATOM 747 C C . GLU A 1 90 ? 6.952 -6.391 8.149 1.00 97.81 90 GLU A C 1
ATOM 749 O O . GLU A 1 90 ? 6.365 -6.762 9.167 1.00 97.81 90 GLU A O 1
ATOM 754 N N . GLY A 1 91 ? 6.867 -5.133 7.702 1.00 97.94 91 GLY A N 1
ATOM 755 C CA . GLY A 1 91 ? 6.092 -4.096 8.382 1.00 97.94 91 GLY A CA 1
ATOM 756 C C . GLY A 1 91 ? 4.601 -4.432 8.464 1.00 97.94 91 GLY A C 1
ATOM 757 O O . GLY A 1 91 ? 3.988 -4.273 9.522 1.00 97.94 91 GLY A O 1
ATOM 758 N N . TYR A 1 92 ? 4.029 -4.957 7.377 1.00 96.75 92 TYR A N 1
ATOM 759 C CA . TYR A 1 92 ? 2.637 -5.394 7.344 1.00 96.75 92 TYR A CA 1
ATOM 760 C C . TYR A 1 92 ? 2.391 -6.545 8.325 1.00 96.75 92 TYR A C 1
ATOM 762 O O . TYR A 1 92 ? 1.517 -6.425 9.182 1.00 96.75 92 TYR A O 1
ATOM 770 N N . ALA A 1 93 ? 3.209 -7.601 8.282 1.00 97.94 93 ALA A N 1
ATOM 771 C CA . ALA A 1 93 ? 3.097 -8.741 9.193 1.00 97.94 93 ALA A CA 1
ATOM 772 C C . ALA A 1 93 ? 3.227 -8.323 10.671 1.00 97.94 93 ALA A C 1
ATOM 774 O O . ALA A 1 93 ? 2.444 -8.760 11.515 1.00 97.94 93 ALA A O 1
ATOM 775 N N . ALA A 1 94 ? 4.165 -7.423 10.987 1.00 98.00 94 ALA A N 1
ATOM 776 C CA . ALA A 1 94 ? 4.327 -6.886 12.337 1.00 98.00 94 ALA A CA 1
ATOM 777 C C . ALA A 1 94 ? 3.105 -6.067 12.790 1.00 98.00 94 ALA A C 1
ATOM 779 O O . ALA A 1 94 ? 2.681 -6.167 13.944 1.00 98.00 94 ALA A O 1
ATOM 780 N N . SER A 1 95 ? 2.522 -5.263 11.894 1.00 96.00 95 SER A N 1
ATOM 781 C CA . SER A 1 95 ? 1.311 -4.492 12.193 1.00 96.00 95 SER A CA 1
ATOM 782 C C . SER A 1 95 ? 0.086 -5.389 12.401 1.00 96.00 95 SER A C 1
ATOM 784 O O . SER A 1 95 ? -0.672 -5.181 13.347 1.00 96.00 95 SER A O 1
ATOM 786 N N . GLU A 1 96 ? -0.064 -6.433 11.584 1.00 97.19 96 GLU A N 1
ATOM 787 C CA . GLU A 1 96 ? -1.146 -7.409 11.690 1.00 97.19 96 GLU A CA 1
ATOM 788 C C . GLU A 1 96 ? -1.070 -8.177 13.017 1.00 97.19 96 GLU A C 1
ATOM 790 O O . GLU A 1 96 ? -2.082 -8.326 13.705 1.00 97.19 96 GLU A O 1
ATOM 795 N N . ALA A 1 97 ? 0.131 -8.608 13.419 1.00 97.94 97 ALA A N 1
ATOM 796 C CA . ALA A 1 97 ? 0.353 -9.283 14.696 1.00 97.94 97 ALA A CA 1
ATOM 797 C C . ALA A 1 97 ? -0.042 -8.398 15.893 1.00 97.94 97 ALA A C 1
ATOM 799 O O . ALA A 1 97 ? -0.804 -8.840 16.752 1.00 97.94 97 ALA A O 1
ATOM 800 N N . LYS A 1 98 ? 0.390 -7.127 15.908 1.00 97.62 98 LYS A N 1
ATOM 801 C CA . LYS A 1 98 ? 0.023 -6.164 16.964 1.00 97.62 98 LYS A CA 1
ATOM 802 C C . LYS A 1 98 ? -1.482 -5.908 17.029 1.00 97.62 98 LYS A C 1
ATOM 804 O O . LYS A 1 98 ? -2.044 -5.790 18.115 1.00 97.62 98 LYS A O 1
ATOM 809 N N . LEU A 1 99 ? -2.152 -5.812 15.879 1.00 97.75 99 LEU A N 1
ATOM 810 C CA . LEU A 1 99 ? -3.604 -5.628 15.835 1.00 97.75 99 LEU A CA 1
ATOM 811 C C . LEU A 1 99 ? -4.347 -6.845 16.396 1.00 97.75 99 LEU A C 1
ATOM 813 O O . LEU A 1 99 ? -5.292 -6.671 17.163 1.00 97.75 99 LEU A O 1
ATOM 817 N N . LYS A 1 100 ? -3.903 -8.062 16.064 1.00 97.00 100 LYS A N 1
ATOM 818 C CA . LYS A 1 100 ? -4.472 -9.305 16.608 1.00 97.00 100 LYS A CA 1
ATOM 819 C C . LYS A 1 100 ? -4.295 -9.406 18.122 1.00 97.00 100 LYS A C 1
ATOM 821 O O . LYS A 1 100 ? -5.251 -9.739 18.817 1.00 97.00 100 LYS A O 1
ATOM 826 N N . GLU A 1 101 ? -3.110 -9.079 18.631 1.00 97.62 101 GLU A N 1
ATOM 827 C CA . GLU A 1 101 ? -2.828 -9.052 20.071 1.00 97.62 101 GLU A CA 1
ATOM 828 C C . GLU A 1 101 ? -3.727 -8.043 20.803 1.00 97.62 101 GLU A C 1
ATOM 830 O O . GLU A 1 101 ? -4.401 -8.394 21.772 1.00 97.62 101 GLU A O 1
ATOM 835 N N . ASN A 1 102 ? -3.826 -6.815 20.285 1.00 97.06 102 ASN A N 1
ATOM 836 C CA . ASN A 1 102 ? -4.694 -5.784 20.854 1.00 97.06 102 ASN A CA 1
ATOM 837 C C . ASN A 1 102 ? -6.172 -6.192 20.835 1.00 97.06 102 ASN A C 1
ATOM 839 O O . ASN A 1 102 ? -6.885 -5.963 21.813 1.00 97.06 102 ASN A O 1
ATOM 843 N N . ALA A 1 103 ? -6.638 -6.803 19.743 1.00 97.31 103 ALA A N 1
ATOM 844 C CA . ALA A 1 103 ? -8.005 -7.301 19.645 1.00 97.31 103 ALA A CA 1
ATOM 845 C C . ALA A 1 103 ? -8.277 -8.393 20.692 1.00 97.31 103 ALA A C 1
ATOM 847 O O . ALA A 1 103 ? -9.298 -8.340 21.375 1.00 97.31 103 ALA A O 1
ATOM 848 N N . ALA A 1 104 ? -7.347 -9.336 20.878 1.00 97.56 104 ALA A N 1
ATOM 849 C CA . ALA A 1 104 ? -7.467 -10.377 21.897 1.00 97.56 104 ALA A CA 1
ATOM 850 C C . ALA A 1 104 ? -7.537 -9.787 23.318 1.00 97.56 104 ALA A C 1
ATOM 852 O O . ALA A 1 104 ? -8.431 -10.144 24.088 1.00 97.56 104 ALA A O 1
ATOM 853 N N . ALA A 1 105 ? -6.668 -8.822 23.640 1.00 97.62 105 ALA A N 1
ATOM 854 C CA . ALA A 1 105 ? -6.677 -8.139 24.934 1.00 97.62 105 ALA A CA 1
ATOM 855 C C . ALA A 1 105 ? -7.989 -7.369 25.186 1.00 97.62 105 ALA A C 1
ATOM 857 O O . ALA A 1 105 ? -8.525 -7.377 26.298 1.00 97.62 105 ALA A O 1
ATOM 858 N N . GLN A 1 106 ? -8.544 -6.720 24.155 1.00 97.25 106 GLN A N 1
ATOM 859 C CA . GLN A 1 106 ? -9.833 -6.032 24.259 1.00 97.25 106 GLN A CA 1
ATOM 860 C C . GLN A 1 106 ? -10.995 -7.004 24.480 1.00 97.25 106 GLN A C 1
ATOM 862 O O . GLN A 1 106 ? -11.857 -6.727 25.315 1.00 97.25 106 GLN A O 1
ATOM 867 N N . VAL A 1 107 ? -11.010 -8.147 23.789 1.00 97.81 107 VAL A N 1
ATOM 868 C CA . VAL A 1 107 ? -12.025 -9.194 23.985 1.00 97.81 107 VAL A CA 1
ATOM 869 C C . VAL A 1 107 ? -11.993 -9.726 25.419 1.00 97.81 107 VAL A C 1
ATOM 871 O O . VAL A 1 107 ? -13.044 -9.844 26.051 1.00 97.81 107 VAL A O 1
ATOM 874 N N . GLU A 1 108 ? -10.805 -9.981 25.974 1.00 97.25 108 GLU A N 1
ATOM 875 C CA . GLU A 1 108 ? -10.669 -10.425 27.365 1.00 97.25 108 GLU A CA 1
ATOM 876 C C . GLU A 1 108 ? -11.195 -9.367 28.350 1.00 97.25 108 GLU A C 1
ATOM 878 O O . GLU A 1 108 ? -11.955 -9.685 29.269 1.00 97.25 108 GLU A O 1
ATOM 883 N N . LYS A 1 109 ? -10.848 -8.090 28.133 1.00 97.88 109 LYS A N 1
ATOM 884 C CA . LYS A 1 109 ? -11.328 -6.980 28.966 1.00 97.88 109 LYS A CA 1
ATOM 885 C C . LYS A 1 109 ? -12.851 -6.831 28.908 1.00 97.88 109 LYS A C 1
ATOM 887 O O . LYS A 1 109 ? -13.478 -6.649 29.949 1.00 97.88 109 LYS A O 1
ATOM 892 N N . LEU A 1 110 ? -13.447 -6.933 27.719 1.00 97.38 110 LEU A N 1
ATOM 893 C CA . LEU A 1 110 ? -14.902 -6.889 27.544 1.00 97.38 110 LEU A CA 1
ATOM 894 C C . LEU A 1 110 ? -15.593 -8.063 28.242 1.00 97.38 110 LEU A C 1
ATOM 896 O O . LEU A 1 110 ? -16.639 -7.872 28.856 1.00 97.38 110 LEU A O 1
ATOM 900 N N . SER A 1 111 ? -14.996 -9.258 28.209 1.00 97.50 111 SER A N 1
ATOM 901 C CA . SER A 1 111 ? -15.535 -10.416 28.926 1.00 97.50 111 SER A CA 1
ATOM 902 C C . SER A 1 111 ? -15.550 -10.200 30.444 1.00 97.50 111 SER A C 1
ATOM 904 O O . SER A 1 111 ? -16.560 -10.498 31.080 1.00 97.50 111 SER A O 1
ATOM 906 N N . LYS A 1 112 ? -14.478 -9.636 31.023 1.00 97.81 112 LYS A N 1
ATOM 907 C CA . LYS A 1 112 ? -14.422 -9.292 32.458 1.00 97.81 112 LYS A CA 1
ATOM 908 C C . LYS A 1 112 ? -15.478 -8.250 32.831 1.00 97.81 112 LYS A C 1
ATOM 910 O O . LYS A 1 112 ? -16.288 -8.507 33.714 1.00 97.81 112 LYS A O 1
ATOM 915 N N . LEU A 1 113 ? -15.542 -7.142 32.088 1.00 97.69 113 LEU A N 1
ATOM 916 C CA . LEU A 1 113 ? -16.530 -6.083 32.325 1.00 97.69 113 LEU A CA 1
ATOM 917 C C . LEU A 1 113 ? -17.975 -6.573 32.178 1.00 97.69 113 LEU A C 1
ATOM 919 O O . LEU A 1 113 ? -18.847 -6.128 32.918 1.00 97.69 113 LEU A O 1
ATOM 923 N N . SER A 1 114 ? -18.249 -7.490 31.244 1.00 97.06 114 SER A N 1
ATOM 924 C CA . SER A 1 114 ? -19.591 -8.064 31.102 1.00 97.06 114 SER A CA 1
ATOM 925 C C . SER A 1 114 ? -20.003 -8.836 32.353 1.00 97.06 114 SER A C 1
ATOM 927 O O . SER A 1 114 ? -21.125 -8.654 32.813 1.00 97.06 114 SER A O 1
ATOM 929 N N . LYS A 1 115 ? -19.100 -9.651 32.916 1.00 97.69 115 LYS A N 1
ATOM 930 C CA . LYS A 1 115 ? -19.363 -10.407 34.149 1.00 97.69 115 LYS A CA 1
ATOM 931 C C . LYS A 1 115 ? -19.599 -9.480 35.338 1.00 97.69 115 LYS A C 1
ATOM 933 O O . LYS A 1 115 ? -20.610 -9.622 36.010 1.00 97.69 115 LYS A O 1
ATOM 938 N N . GLU A 1 116 ? -18.727 -8.491 35.533 1.00 97.69 116 GLU A N 1
ATOM 939 C CA . GLU A 1 116 ? -18.877 -7.490 36.602 1.00 97.69 116 GLU A CA 1
ATOM 940 C C . GLU A 1 116 ? -20.206 -6.731 36.483 1.00 97.69 116 GLU A C 1
ATOM 942 O O . GLU A 1 116 ? -20.894 -6.506 37.476 1.00 97.69 116 GLU A O 1
ATOM 947 N N . LYS A 1 117 ? -20.611 -6.370 35.259 1.00 97.69 117 LYS A N 1
ATOM 948 C CA . LYS A 1 117 ? -21.897 -5.715 34.999 1.00 97.69 117 LYS A CA 1
ATOM 949 C C . LYS A 1 117 ? -23.077 -6.636 35.332 1.00 97.69 117 LYS A C 1
ATOM 951 O O . LYS A 1 117 ? -24.052 -6.164 35.907 1.00 97.69 117 LYS A O 1
ATOM 956 N N . ASP A 1 118 ? -23.011 -7.922 34.990 1.00 97.62 118 ASP A N 1
ATOM 957 C CA . ASP A 1 118 ? -24.074 -8.883 35.316 1.00 97.62 118 ASP A CA 1
ATOM 958 C C . ASP A 1 118 ? -24.177 -9.117 36.841 1.00 97.62 118 ASP A C 1
ATOM 960 O O . ASP A 1 118 ? -25.280 -9.108 37.388 1.00 97.62 118 ASP A O 1
ATOM 964 N N . GLU A 1 119 ? -23.047 -9.224 37.548 1.00 97.31 119 GLU A N 1
ATOM 965 C CA . GLU A 1 119 ? -22.992 -9.313 39.018 1.00 97.31 119 GLU A CA 1
ATOM 966 C C . GLU A 1 119 ? -23.552 -8.052 39.694 1.00 97.31 119 GLU A C 1
ATOM 968 O O . GLU A 1 119 ? -24.379 -8.142 40.605 1.00 97.31 119 GLU A O 1
ATOM 973 N N . ALA A 1 120 ? -23.165 -6.866 39.213 1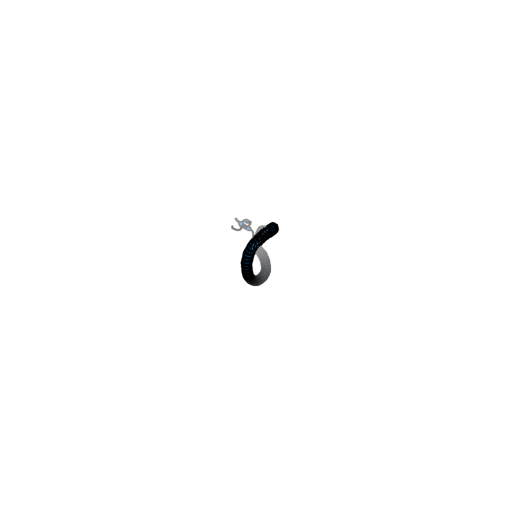.00 97.50 120 ALA A N 1
ATOM 974 C CA . ALA A 1 120 ? -23.680 -5.598 39.716 1.00 97.50 120 ALA A CA 1
ATOM 975 C C . ALA A 1 120 ? -25.202 -5.493 39.522 1.00 97.50 120 ALA A C 1
ATOM 977 O O . ALA A 1 120 ? -25.911 -5.099 40.448 1.00 97.50 120 ALA A O 1
ATOM 978 N N . VAL A 1 121 ? -25.725 -5.902 38.361 1.00 97.69 121 VAL A N 1
ATOM 979 C CA . VAL A 1 121 ? -27.172 -5.912 38.083 1.00 97.69 121 VAL A CA 1
ATOM 980 C C . VAL A 1 121 ? -27.918 -6.846 39.037 1.00 97.69 121 VAL A C 1
ATOM 982 O O . VAL A 1 121 ? -28.956 -6.451 39.570 1.00 97.69 121 VAL A O 1
ATOM 985 N N . LEU A 1 122 ? -27.383 -8.042 39.306 1.00 96.50 122 LEU A N 1
ATOM 986 C CA . LEU A 1 122 ? -27.964 -8.953 40.299 1.00 96.50 122 LEU A CA 1
ATOM 987 C C . LEU A 1 122 ? -27.996 -8.316 41.694 1.00 96.50 122 LEU A C 1
ATOM 989 O O . LEU A 1 122 ? -29.033 -8.350 42.352 1.00 96.50 122 LEU A O 1
ATOM 993 N N . SER A 1 123 ? -26.898 -7.681 42.117 1.00 96.75 123 SER A N 1
ATOM 994 C CA . SER A 1 123 ? -26.820 -7.037 43.436 1.00 96.75 123 SER A CA 1
ATOM 995 C C . SER A 1 123 ? -27.804 -5.869 43.592 1.00 96.75 123 SER A C 1
ATOM 997 O O . SER A 1 123 ? -28.428 -5.704 44.640 1.00 96.75 123 SER A O 1
ATOM 999 N N . VAL A 1 124 ? -28.004 -5.080 42.530 1.00 97.38 124 VAL A N 1
ATOM 1000 C CA . VAL A 1 124 ? -28.981 -3.984 42.516 1.00 97.38 124 VAL A CA 1
ATOM 1001 C C . VAL A 1 124 ? -30.400 -4.529 42.649 1.00 97.38 124 VAL A C 1
ATOM 1003 O O . VAL A 1 124 ? -31.188 -3.955 43.397 1.00 97.38 124 VAL A O 1
ATOM 1006 N N . GLY A 1 125 ? -30.713 -5.647 41.985 1.00 95.38 125 GLY A N 1
ATOM 1007 C CA . GLY A 1 125 ? -32.004 -6.321 42.134 1.00 95.38 125 GLY A CA 1
ATOM 1008 C C . GLY A 1 125 ? -32.271 -6.731 43.583 1.00 95.38 125 GLY A C 1
ATOM 1009 O O . GLY A 1 125 ? -33.290 -6.349 44.148 1.00 95.38 125 GLY A O 1
ATOM 1010 N N . THR A 1 126 ? -31.310 -7.406 44.225 1.00 96.56 126 THR A N 1
ATOM 1011 C CA . THR A 1 126 ? -31.460 -7.833 45.627 1.00 96.56 126 THR A CA 1
ATOM 1012 C C . THR A 1 126 ? -31.613 -6.661 46.595 1.00 96.56 126 THR A C 1
ATOM 1014 O O . THR A 1 126 ? -32.414 -6.729 47.522 1.00 96.56 126 THR A O 1
ATOM 1017 N N . LEU A 1 127 ? -30.877 -5.568 46.369 1.00 97.31 127 LEU A N 1
ATOM 1018 C CA . LEU A 1 127 ? -30.972 -4.368 47.203 1.00 97.31 127 LEU A CA 1
ATOM 1019 C C . LEU A 1 127 ? -32.306 -3.639 47.013 1.00 97.31 127 LEU A C 1
ATOM 1021 O O . LEU A 1 127 ? -32.826 -3.068 47.968 1.00 97.31 127 LEU A O 1
ATOM 1025 N N . ALA A 1 128 ? -32.868 -3.647 45.801 1.00 97.56 128 ALA A N 1
ATOM 1026 C CA . ALA A 1 128 ? -34.185 -3.075 45.542 1.00 97.56 128 ALA A CA 1
ATOM 1027 C C . ALA A 1 128 ? -35.286 -3.845 46.288 1.00 97.56 128 ALA A C 1
ATOM 1029 O O . ALA A 1 128 ? -36.133 -3.219 46.927 1.00 97.56 128 ALA A O 1
ATOM 1030 N N . ASP A 1 129 ? -35.227 -5.179 46.269 1.00 97.56 129 ASP A N 1
ATOM 1031 C CA . ASP A 1 129 ? -36.163 -6.036 47.003 1.00 97.56 129 ASP A CA 1
ATOM 1032 C C . ASP A 1 129 ? -36.037 -5.839 48.523 1.00 97.56 129 ASP A C 1
ATOM 1034 O O . ASP A 1 129 ? -37.039 -5.676 49.224 1.00 97.56 129 ASP A O 1
ATOM 1038 N N . GLU A 1 130 ? -34.807 -5.798 49.049 1.00 97.81 130 GLU A N 1
ATOM 1039 C CA . GLU A 1 130 ? -34.563 -5.560 50.476 1.00 97.81 130 GLU A CA 1
ATOM 1040 C C . GLU A 1 130 ? -35.043 -4.174 50.916 1.00 97.81 130 GLU A C 1
ATOM 1042 O O . GLU A 1 130 ? -35.676 -4.046 51.966 1.00 97.81 130 GLU A O 1
ATOM 1047 N N . LYS A 1 131 ? -34.804 -3.145 50.095 1.00 97.94 131 LYS A N 1
ATOM 1048 C CA . LYS A 1 131 ? -35.312 -1.795 50.338 1.00 97.94 131 LYS A CA 1
ATOM 1049 C C . LYS A 1 131 ? -36.838 -1.785 50.413 1.00 97.94 131 LYS A C 1
ATOM 1051 O O . LYS A 1 131 ? -37.375 -1.233 51.367 1.00 97.94 131 LYS A O 1
ATOM 1056 N N . ALA A 1 132 ? -37.524 -2.412 49.456 1.00 98.06 132 ALA A N 1
ATOM 1057 C CA . ALA A 1 132 ? -38.985 -2.476 49.450 1.00 98.06 132 ALA A CA 1
ATOM 1058 C C . ALA A 1 132 ? -39.533 -3.196 50.695 1.00 98.06 132 ALA A C 1
ATOM 1060 O O . ALA A 1 132 ? -40.515 -2.747 51.287 1.00 98.06 132 ALA A O 1
ATOM 1061 N N . ARG A 1 133 ? -38.872 -4.278 51.134 1.00 98.25 133 ARG A N 1
ATOM 1062 C CA . ARG A 1 133 ? -39.222 -4.971 52.382 1.00 98.25 133 ARG A CA 1
ATOM 1063 C C . ARG A 1 133 ? -39.071 -4.052 53.595 1.00 98.25 133 ARG A C 1
ATOM 1065 O O . ARG A 1 133 ? -40.009 -3.928 54.369 1.00 98.25 133 ARG A O 1
ATOM 1072 N N . LEU A 1 134 ? -37.919 -3.396 53.741 1.00 98.19 134 LEU A N 1
ATOM 1073 C CA . LEU A 1 134 ? -37.654 -2.497 54.869 1.00 98.19 134 LEU A CA 1
ATOM 1074 C C . LEU A 1 134 ? -38.600 -1.291 54.889 1.00 98.19 134 LEU A C 1
ATOM 1076 O O . LEU A 1 134 ? -39.041 -0.884 55.959 1.00 98.19 134 LEU A O 1
ATOM 1080 N N . GLU A 1 135 ? -38.932 -0.724 53.727 1.00 98.06 135 GLU A N 1
ATOM 1081 C CA . GLU A 1 135 ? -39.934 0.341 53.620 1.00 98.06 135 GLU A CA 1
ATOM 1082 C C . GLU A 1 135 ? -41.311 -0.132 54.110 1.00 98.06 135 GLU A C 1
ATOM 1084 O O . GLU A 1 135 ? -41.988 0.614 54.818 1.00 98.06 135 GLU A O 1
ATOM 1089 N N . ASN A 1 136 ? -41.711 -1.373 53.803 1.00 97.88 136 ASN A N 1
ATOM 1090 C CA . ASN A 1 136 ? -42.950 -1.940 54.336 1.00 97.88 136 ASN A CA 1
ATOM 1091 C C . ASN A 1 136 ? -42.883 -2.154 55.858 1.00 97.88 136 ASN A C 1
ATOM 1093 O O . ASN A 1 136 ? -43.769 -1.690 56.571 1.00 97.88 136 ASN A O 1
ATOM 1097 N N . ASP A 1 137 ? -41.807 -2.769 56.363 1.00 98.06 137 ASP A N 1
ATOM 1098 C CA . ASP A 1 137 ? -41.614 -3.001 57.802 1.00 98.06 137 ASP A CA 1
ATOM 1099 C C . ASP A 1 137 ? -41.663 -1.679 58.597 1.00 98.06 137 ASP A C 1
ATOM 1101 O O . ASP A 1 137 ? -42.270 -1.607 59.666 1.00 98.06 137 ASP A O 1
ATOM 1105 N N . ILE A 1 138 ? -41.066 -0.601 58.066 1.00 98.12 138 ILE A N 1
ATOM 1106 C CA . ILE A 1 138 ? -41.126 0.743 58.664 1.00 98.12 138 ILE A CA 1
ATOM 1107 C C . ILE A 1 138 ? -42.569 1.255 58.721 1.00 98.12 138 ILE A C 1
ATOM 1109 O O . ILE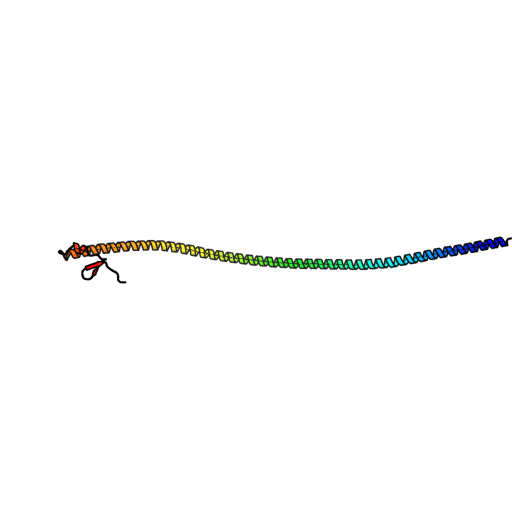 A 1 138 ? -42.984 1.763 59.764 1.00 98.12 138 ILE A O 1
ATOM 1113 N N . ASN A 1 139 ? -43.333 1.123 57.634 1.00 97.50 139 ASN A N 1
ATOM 1114 C CA . ASN A 1 139 ? -44.725 1.575 57.590 1.00 97.50 139 ASN A CA 1
ATOM 1115 C C . ASN A 1 139 ? -45.604 0.798 58.586 1.00 97.50 139 ASN A C 1
ATOM 1117 O O . ASN A 1 139 ? -46.404 1.400 59.304 1.00 97.50 139 ASN A O 1
ATOM 1121 N N . GLU A 1 140 ? -45.434 -0.524 58.671 1.00 97.62 140 GLU A N 1
ATOM 1122 C CA . GLU A 1 140 ? -46.154 -1.374 59.626 1.00 97.62 140 GLU A CA 1
ATOM 1123 C C . GLU A 1 140 ? -45.814 -1.008 61.078 1.00 97.62 140 GLU A C 1
ATOM 1125 O O . GLU A 1 140 ? -46.713 -0.849 61.908 1.00 97.62 140 GLU A O 1
ATOM 1130 N N . LEU A 1 141 ? -44.529 -0.797 61.387 1.00 97.75 141 LEU A N 1
ATOM 1131 C CA . LEU A 1 141 ? -44.083 -0.365 62.714 1.00 97.75 141 LEU A CA 1
ATOM 1132 C C . LEU A 1 141 ? -44.623 1.017 63.091 1.00 97.75 141 LEU A C 1
ATOM 1134 O O . LEU A 1 141 ? -45.042 1.214 64.232 1.00 97.75 141 LEU A O 1
ATOM 1138 N N . GLN A 1 142 ? -44.635 1.968 62.153 1.00 96.88 142 GLN A N 1
ATOM 1139 C CA . GLN A 1 142 ? -45.221 3.292 62.371 1.00 96.88 142 GLN A CA 1
ATOM 1140 C C . GLN A 1 142 ? -46.715 3.195 62.700 1.00 96.88 142 GLN A C 1
ATOM 1142 O O . GLN A 1 142 ? -47.174 3.841 63.643 1.00 96.88 142 GLN A O 1
ATOM 1147 N N . LEU A 1 143 ? -47.462 2.355 61.976 1.00 96.62 143 LEU A N 1
ATOM 1148 C CA . LEU A 1 143 ? -48.887 2.136 62.224 1.00 96.62 143 LEU A CA 1
ATOM 1149 C C . LEU A 1 143 ? -49.139 1.470 63.584 1.00 96.62 143 LEU A C 1
ATOM 1151 O O . LEU A 1 143 ? -50.025 1.895 64.329 1.00 96.62 143 LEU A O 1
ATOM 1155 N N . TYR A 1 144 ? -48.345 0.452 63.928 1.00 95.62 144 TYR A N 1
ATOM 1156 C CA . TYR A 1 144 ? -48.427 -0.219 65.224 1.00 95.62 144 TYR A CA 1
ATOM 1157 C C . TYR A 1 144 ? -48.140 0.750 66.375 1.00 95.62 144 TYR A C 1
ATOM 1159 O O . TYR A 1 144 ? -48.907 0.807 67.335 1.00 95.62 144 TYR A O 1
ATOM 1167 N N . ALA A 1 145 ? -47.074 1.549 66.264 1.00 95.56 145 ALA A N 1
ATOM 1168 C CA . ALA A 1 145 ? -46.724 2.550 67.265 1.00 95.56 145 ALA A CA 1
ATOM 1169 C C . ALA A 1 145 ? -47.843 3.587 67.441 1.00 95.56 145 ALA A C 1
ATOM 1171 O O . ALA A 1 145 ? -48.238 3.848 68.574 1.00 95.56 145 ALA A O 1
ATOM 1172 N N . ALA A 1 146 ? -48.392 4.125 66.345 1.00 94.06 146 ALA A N 1
ATOM 1173 C CA . ALA A 1 146 ? -49.517 5.060 66.397 1.00 94.06 146 ALA A CA 1
ATOM 1174 C C . ALA A 1 146 ? -50.731 4.447 67.115 1.00 94.06 146 ALA A C 1
ATOM 1176 O O . ALA A 1 146 ? -51.256 5.043 68.050 1.00 94.06 146 ALA A O 1
ATOM 1177 N N . THR A 1 147 ? -51.092 3.209 66.764 1.00 95.31 147 THR A N 1
ATOM 1178 C CA . THR A 1 147 ? -52.215 2.492 67.391 1.00 95.31 147 THR A CA 1
ATOM 1179 C C . THR A 1 147 ? -51.989 2.284 68.892 1.00 95.31 147 THR A C 1
ATOM 1181 O O . THR A 1 147 ? -52.884 2.534 69.693 1.00 95.31 147 THR A O 1
ATOM 1184 N N . GLN A 1 148 ? -50.782 1.875 69.301 1.00 94.38 148 GLN A N 1
ATOM 1185 C CA . GLN A 1 148 ? -50.438 1.693 70.716 1.00 94.38 148 GLN A CA 1
ATOM 1186 C C . GLN A 1 148 ? -50.486 3.006 71.506 1.00 94.38 148 GLN A C 1
ATOM 1188 O O . GLN A 1 148 ? -50.932 3.014 72.655 1.00 94.38 148 GLN A O 1
ATOM 1193 N N . TYR A 1 149 ? -50.034 4.115 70.913 1.00 91.44 149 TYR A N 1
ATOM 1194 C CA . TYR A 1 149 ? -50.141 5.431 71.543 1.00 91.44 149 TYR A CA 1
ATOM 1195 C C . TYR A 1 149 ? -51.599 5.873 71.684 1.00 91.44 149 TYR A C 1
ATOM 1197 O O . TYR A 1 149 ? -51.972 6.333 72.764 1.00 91.44 149 TYR A O 1
ATOM 1205 N N . ASP A 1 150 ? -52.424 5.681 70.654 1.00 89.88 150 ASP A N 1
ATOM 1206 C CA . ASP A 1 150 ? -53.851 6.016 70.685 1.00 89.88 150 ASP A CA 1
ATOM 1207 C C . ASP A 1 150 ? -54.600 5.198 71.751 1.00 89.88 150 ASP A C 1
ATOM 1209 O O . ASP A 1 150 ? -55.341 5.754 72.568 1.00 89.88 150 ASP A O 1
ATOM 1213 N N . GLU A 1 151 ? -54.360 3.884 71.806 1.00 92.12 151 GLU A N 1
ATOM 1214 C CA . GLU A 1 151 ? -54.926 2.989 72.822 1.00 92.12 151 GLU A CA 1
ATOM 1215 C C . GLU A 1 151 ? -54.454 3.368 74.233 1.00 92.12 151 GLU A C 1
ATOM 1217 O O . GLU A 1 151 ? -55.269 3.549 75.141 1.00 92.12 151 GLU A O 1
ATOM 1222 N N . GLY A 1 152 ? -53.141 3.534 74.427 1.00 91.19 152 GLY A N 1
ATOM 1223 C CA . GLY A 1 152 ? -52.544 3.920 75.705 1.00 91.19 152 GLY A CA 1
ATOM 1224 C C . GLY A 1 152 ? -53.074 5.257 76.225 1.00 91.19 152 GLY A C 1
ATOM 1225 O O . GLY A 1 152 ? -53.381 5.387 77.414 1.00 91.19 152 GLY A O 1
ATOM 1226 N N . PHE A 1 153 ? -53.243 6.234 75.332 1.00 87.62 153 PHE A N 1
ATOM 1227 C CA . PHE A 1 153 ? -53.838 7.525 75.654 1.00 87.62 153 PHE A CA 1
ATOM 1228 C C . PHE A 1 153 ? -55.306 7.383 76.070 1.00 87.62 153 PHE A C 1
ATOM 1230 O O . PHE A 1 153 ? -55.699 7.922 77.107 1.00 87.62 153 PHE A O 1
ATOM 1237 N N . ALA A 1 154 ? -56.105 6.606 75.332 1.00 86.69 154 ALA A N 1
ATOM 1238 C CA . ALA A 1 154 ? -57.496 6.339 75.692 1.00 86.69 154 ALA A CA 1
ATOM 1239 C C . ALA A 1 154 ? -57.614 5.697 77.087 1.00 86.69 154 ALA A C 1
ATOM 1241 O O . ALA A 1 154 ? -58.414 6.151 77.910 1.00 86.69 154 ALA A O 1
ATOM 1242 N N . PHE A 1 155 ? -56.772 4.705 77.402 1.00 90.00 155 PHE A N 1
ATOM 1243 C CA . PHE A 1 155 ? -56.734 4.097 78.736 1.00 90.00 155 PHE A CA 1
ATOM 1244 C C . PHE A 1 155 ? -56.365 5.102 79.834 1.00 90.00 155 PHE A C 1
ATOM 1246 O O . PHE A 1 155 ? -56.987 5.093 80.897 1.00 90.00 155 PHE A O 1
ATOM 1253 N N . ALA A 1 156 ? -55.382 5.978 79.600 1.00 88.00 156 ALA A N 1
ATOM 1254 C CA . ALA A 1 156 ? -54.991 7.003 80.568 1.00 88.00 156 ALA A CA 1
ATOM 1255 C C . ALA A 1 156 ? -56.133 7.997 80.846 1.00 88.00 156 ALA A C 1
ATOM 1257 O O . ALA A 1 156 ? -56.389 8.332 82.004 1.00 88.00 156 ALA A O 1
ATOM 1258 N N . ILE A 1 157 ? -56.865 8.420 79.811 1.00 83.81 157 ILE A N 1
ATOM 1259 C CA . ILE A 1 157 ? -58.047 9.281 79.958 1.00 83.81 157 ILE A CA 1
ATOM 1260 C C . ILE A 1 157 ? -59.129 8.597 80.806 1.00 83.81 157 ILE A C 1
ATOM 1262 O O . ILE A 1 157 ? -59.685 9.228 81.707 1.00 83.81 157 ILE A O 1
ATOM 1266 N N . GLU A 1 158 ? -59.406 7.311 80.576 1.00 87.69 158 GLU A N 1
ATOM 1267 C CA . GLU A 1 15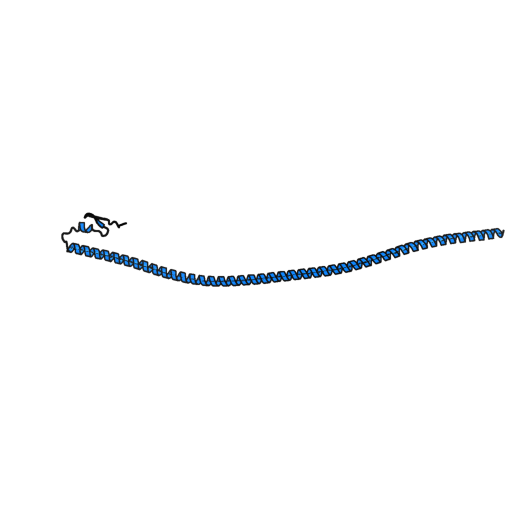8 ? -60.360 6.548 81.396 1.00 87.69 158 GLU A CA 1
ATOM 1268 C C . GLU A 1 158 ? -59.910 6.430 82.862 1.00 87.69 158 GLU A C 1
ATOM 1270 O O . GLU A 1 158 ? -60.720 6.597 83.776 1.00 87.69 158 GLU A O 1
ATOM 1275 N N . GLN A 1 159 ? -58.613 6.231 83.115 1.00 89.56 159 GLN A N 1
ATOM 1276 C CA . GLN A 1 159 ? -58.072 6.237 84.479 1.00 89.56 159 GLN A CA 1
ATOM 1277 C C . GLN A 1 159 ? -58.253 7.598 85.171 1.00 89.56 159 GLN A C 1
ATOM 1279 O O . GLN A 1 159 ? -58.632 7.643 86.342 1.00 89.56 159 GLN A O 1
ATOM 1284 N N . VAL A 1 160 ? -58.031 8.714 84.465 1.00 88.44 160 VAL A N 1
ATOM 1285 C CA . VAL A 1 160 ? -58.232 10.069 85.013 1.00 88.44 160 VAL A CA 1
ATOM 1286 C C . VAL A 1 160 ? -59.698 10.310 85.370 1.00 88.44 160 VAL A C 1
ATOM 1288 O O . VAL A 1 160 ? -59.978 10.797 86.466 1.00 88.44 160 VAL A O 1
ATOM 1291 N N . LYS A 1 161 ? -60.637 9.924 84.495 1.00 84.81 161 LYS A N 1
ATOM 1292 C CA . LYS A 1 161 ? -62.082 10.019 84.773 1.00 84.81 161 LYS A CA 1
ATOM 1293 C C . LYS A 1 161 ? -62.474 9.245 86.031 1.00 84.81 161 LYS A C 1
ATOM 1295 O O . LYS A 1 161 ? -63.273 9.730 86.825 1.00 84.81 161 LYS A O 1
ATOM 1300 N N . LEU A 1 162 ? -61.903 8.054 86.222 1.00 89.00 162 LEU A N 1
ATOM 1301 C CA . LEU A 1 162 ? -62.169 7.220 87.394 1.00 89.00 162 LEU A CA 1
ATOM 1302 C C . LEU A 1 162 ? -61.662 7.863 88.696 1.00 89.00 162 LEU A C 1
ATOM 1304 O O . LEU A 1 162 ? -62.354 7.814 89.711 1.00 89.00 162 LEU A O 1
ATOM 1308 N N . LEU A 1 163 ? -60.460 8.448 88.678 1.00 90.00 163 LEU A N 1
ATOM 1309 C CA . LEU A 1 163 ? -59.844 9.071 89.857 1.00 90.00 163 LEU A CA 1
ATOM 1310 C C . LEU A 1 163 ? -60.465 10.432 90.216 1.00 90.00 163 LEU A C 1
ATOM 1312 O O . LEU A 1 163 ? -60.436 10.820 91.384 1.00 90.00 163 LEU A O 1
ATOM 1316 N N . PHE A 1 164 ? -61.034 11.145 89.239 1.00 88.50 164 PHE A N 1
ATOM 1317 C CA . PHE A 1 164 ? -61.613 12.481 89.405 1.00 88.50 164 PHE A CA 1
ATOM 1318 C C . PHE A 1 164 ? -63.020 12.562 88.774 1.00 88.50 164 PHE A C 1
ATOM 1320 O O . PHE A 1 164 ? -63.171 13.095 87.676 1.00 88.50 164 PHE A O 1
ATOM 1327 N N . PRO A 1 165 ? -64.072 12.065 89.449 1.00 82.56 165 PRO A N 1
ATOM 1328 C CA . PRO A 1 165 ? -65.418 11.979 88.869 1.00 82.56 165 PRO A CA 1
ATOM 1329 C C . PRO A 1 165 ? -66.099 13.339 88.629 1.00 82.56 165 PRO A C 1
ATOM 1331 O O . PRO A 1 165 ? -66.946 13.441 87.747 1.00 82.56 165 PRO A O 1
ATOM 1334 N N . ASP A 1 166 ? -65.709 14.387 89.363 1.00 85.88 166 ASP A N 1
ATOM 1335 C CA . ASP A 1 166 ? -66.244 15.752 89.205 1.00 85.88 166 ASP A CA 1
ATOM 1336 C C . ASP A 1 166 ? -65.499 16.576 88.133 1.00 85.88 166 ASP A C 1
ATOM 1338 O O . ASP A 1 166 ? -65.716 17.782 87.989 1.00 85.88 166 ASP A O 1
ATOM 1342 N N . LEU A 1 167 ? -64.564 15.954 87.409 1.00 83.62 167 LEU A N 1
ATOM 1343 C CA . LEU A 1 167 ? -63.725 16.624 86.421 1.00 83.62 167 LEU A CA 1
ATOM 1344 C C . LEU A 1 167 ? -64.541 17.031 85.182 1.00 83.62 167 LEU A C 1
ATOM 1346 O O . LEU A 1 167 ? -65.289 16.234 84.615 1.00 83.62 167 LEU A O 1
ATOM 1350 N N . ASP A 1 168 ? -64.361 18.274 84.729 1.00 82.38 168 ASP A N 1
ATOM 1351 C CA . ASP A 1 168 ? -65.026 18.806 83.535 1.00 82.38 168 ASP A CA 1
ATOM 1352 C C . ASP A 1 168 ? -64.530 18.091 82.267 1.00 82.38 168 ASP A C 1
ATOM 1354 O O . ASP A 1 168 ? -63.445 18.357 81.740 1.00 82.38 168 ASP A O 1
ATOM 1358 N N . THR A 1 169 ? -65.359 17.172 81.776 1.00 75.12 169 THR A N 1
ATOM 1359 C CA . THR A 1 169 ? -65.103 16.374 80.570 1.00 75.12 169 THR A CA 1
ATOM 1360 C C . THR A 1 169 ? -64.945 17.222 79.308 1.00 75.12 169 THR A C 1
ATOM 1362 O O . THR A 1 169 ? -64.206 16.818 78.410 1.00 75.12 169 THR A O 1
ATOM 1365 N N . GLY A 1 170 ? -65.569 18.403 79.249 1.00 77.12 170 GLY A N 1
ATOM 1366 C CA . GLY A 1 170 ? -65.420 19.340 78.139 1.00 77.12 170 GLY A CA 1
ATOM 1367 C C . GLY A 1 170 ? -64.014 19.930 78.088 1.00 77.12 170 GLY A C 1
ATOM 1368 O O . GLY A 1 170 ? -63.370 19.885 77.042 1.00 77.12 170 GLY A O 1
ATOM 1369 N N . ARG A 1 171 ? -63.494 20.396 79.234 1.00 78.38 171 ARG A N 1
ATOM 1370 C CA . ARG A 1 171 ? -62.119 20.926 79.322 1.00 78.38 171 ARG A CA 1
ATOM 1371 C C . ARG A 1 171 ? -61.049 19.849 79.198 1.00 78.38 171 ARG A C 1
ATOM 1373 O O . ARG A 1 171 ? -59.988 20.126 78.647 1.00 78.38 171 ARG A O 1
ATOM 1380 N N . LEU A 1 172 ? -61.304 18.625 79.666 1.00 77.88 172 LEU A N 1
ATOM 1381 C CA . LEU A 1 172 ? -60.369 17.512 79.469 1.00 77.88 172 LEU A CA 1
ATOM 1382 C C . LEU A 1 172 ? -60.226 17.155 77.980 1.00 77.88 172 LEU A C 1
ATOM 1384 O O . LEU A 1 172 ? -59.126 16.844 77.539 1.00 77.88 172 LEU A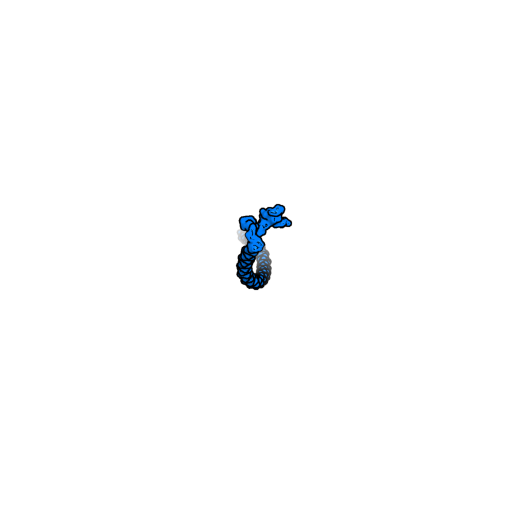 O 1
ATOM 1388 N N . GLY A 1 173 ? -61.304 17.266 77.197 1.00 75.62 173 GLY A N 1
ATOM 1389 C CA . GLY A 1 173 ? -61.272 17.072 75.743 1.00 75.62 173 GLY A CA 1
ATOM 1390 C C . GLY A 1 173 ? -60.497 18.146 74.966 1.00 75.62 173 GLY A C 1
ATOM 1391 O O . GLY A 1 173 ? -60.190 17.941 73.796 1.00 75.62 173 GLY A O 1
ATOM 1392 N N . GLU A 1 174 ? -60.154 19.282 75.588 1.00 82.00 174 GLU A N 1
ATOM 1393 C CA . GLU A 1 174 ? -59.276 20.297 74.982 1.00 82.00 174 GLU A CA 1
ATOM 1394 C C . GLU A 1 174 ? -57.790 19.905 75.042 1.00 82.00 174 GLU A C 1
ATOM 1396 O O . GLU A 1 174 ? -56.977 20.476 74.293 1.00 82.00 174 GLU A O 1
ATOM 1401 N N . ALA A 1 175 ? -57.444 18.968 75.939 1.00 78.38 175 ALA A N 1
ATOM 1402 C CA . ALA A 1 175 ? -56.104 18.427 76.091 1.00 78.38 175 ALA A CA 1
ATOM 1403 C C . ALA A 1 175 ? -55.717 17.627 74.845 1.00 78.38 175 ALA A C 1
ATOM 1405 O O . ALA A 1 175 ? -56.462 16.783 74.357 1.00 78.38 175 ALA A O 1
ATOM 1406 N N . ASP A 1 176 ? -54.532 17.923 74.331 1.00 80.62 176 ASP A N 1
ATOM 1407 C CA . ASP A 1 176 ? -54.013 17.398 73.077 1.00 80.62 176 ASP A CA 1
ATOM 1408 C C . ASP A 1 176 ? -52.503 17.228 73.243 1.00 80.62 176 ASP A C 1
ATOM 1410 O O . ASP A 1 176 ? -51.841 18.105 73.805 1.00 80.62 176 ASP A O 1
ATOM 1414 N N . ALA A 1 177 ? -51.963 16.106 72.770 1.00 78.19 177 ALA A N 1
ATOM 1415 C CA . ALA A 1 177 ? -50.536 15.804 72.838 1.00 78.19 177 ALA A CA 1
ATOM 1416 C C . ALA A 1 177 ? -49.684 16.840 72.082 1.00 78.19 177 ALA A C 1
ATOM 1418 O O . ALA A 1 177 ? -48.523 17.051 72.424 1.00 78.19 177 ALA A O 1
ATOM 1419 N N . MET A 1 178 ? -50.269 17.531 71.097 1.00 84.75 178 MET A N 1
ATOM 1420 C CA . MET A 1 178 ? -49.615 18.604 70.342 1.00 84.75 178 MET A CA 1
ATOM 1421 C C . MET A 1 178 ? -49.744 19.981 71.009 1.00 84.75 178 MET A C 1
ATOM 1423 O O . MET A 1 178 ? -49.442 21.000 70.385 1.00 84.75 178 MET A O 1
ATOM 1427 N N . LYS A 1 179 ? -50.185 20.046 72.270 1.00 86.12 179 LYS A N 1
ATOM 1428 C CA . LYS A 1 179 ? -50.259 21.277 73.060 1.00 86.12 179 LYS A CA 1
ATOM 1429 C C . LYS A 1 179 ? -49.379 21.184 74.300 1.00 86.12 179 LYS A C 1
ATOM 1431 O O . LYS A 1 179 ? -49.242 20.138 74.922 1.00 86.12 179 LYS A O 1
ATOM 1436 N N . GLN A 1 180 ? -48.815 22.316 74.689 1.00 87.81 180 GLN A N 1
ATOM 1437 C CA . GLN A 1 180 ? -48.061 22.486 75.924 1.00 87.81 180 GLN A CA 1
ATOM 1438 C C . GLN A 1 180 ? -48.793 23.419 76.887 1.00 87.81 180 GLN A C 1
ATOM 1440 O O . GLN A 1 180 ? -49.654 24.208 76.489 1.00 87.81 180 GLN A O 1
ATOM 1445 N N . ILE A 1 181 ? -48.433 23.333 78.165 1.00 87.81 181 ILE A N 1
ATOM 1446 C CA . ILE A 1 181 ? -48.970 24.205 79.208 1.00 87.81 181 ILE A CA 1
ATOM 1447 C C . ILE A 1 181 ? -48.026 25.395 79.367 1.00 87.81 181 ILE A C 1
ATOM 1449 O O . ILE A 1 181 ? -46.897 25.238 79.824 1.00 87.81 181 ILE A O 1
ATOM 1453 N N . VAL A 1 182 ? -48.511 26.587 79.027 1.00 87.00 182 VAL A N 1
ATOM 1454 C CA . VAL A 1 182 ? -47.818 27.861 79.265 1.00 87.00 182 VAL A CA 1
ATOM 1455 C C . VAL A 1 182 ? -48.737 28.731 80.112 1.00 87.00 182 VAL A C 1
ATOM 1457 O O . VAL A 1 182 ? -49.896 28.943 79.755 1.00 87.00 182 VAL A O 1
ATOM 1460 N N . ASP A 1 183 ? -48.252 29.173 81.274 1.00 86.50 183 ASP A N 1
ATOM 1461 C CA . ASP A 1 183 ? -49.000 30.002 82.232 1.00 86.50 183 ASP A CA 1
ATOM 1462 C C . ASP A 1 183 ? -50.396 29.448 82.588 1.00 86.50 183 ASP A C 1
ATOM 1464 O O . ASP A 1 183 ? -51.382 30.177 82.712 1.00 86.50 183 ASP A O 1
ATOM 1468 N N . GLY A 1 184 ? -50.496 28.120 82.721 1.00 84.19 184 GLY A N 1
ATOM 1469 C CA . GLY A 1 184 ? -51.744 27.429 83.060 1.00 84.19 184 GLY A CA 1
ATOM 1470 C C . GLY A 1 184 ? -52.767 27.342 81.921 1.00 84.19 184 GLY A C 1
ATOM 1471 O O . GLY A 1 184 ? -53.908 26.948 82.167 1.00 84.19 184 GLY A O 1
ATOM 1472 N N . LYS A 1 185 ? -52.390 27.690 80.682 1.00 85.69 185 LYS A N 1
ATOM 1473 C CA . LYS A 1 185 ? -53.222 27.547 79.477 1.00 85.69 185 LYS A CA 1
ATOM 1474 C C . LYS A 1 185 ? -52.610 26.549 78.500 1.00 85.69 185 LYS A C 1
ATOM 1476 O O . LYS A 1 185 ? -51.394 26.484 78.348 1.00 85.69 185 LYS A O 1
ATOM 1481 N N . LEU A 1 186 ? -53.475 25.808 77.810 1.00 87.88 186 LEU A N 1
ATOM 1482 C CA . LEU A 1 186 ? -53.080 24.933 76.710 1.00 87.88 186 LEU A CA 1
ATOM 1483 C C . LEU A 1 186 ? -52.852 25.767 75.449 1.00 87.88 186 LEU A C 1
ATOM 1485 O O . LEU A 1 186 ? -53.759 26.453 74.976 1.00 87.88 186 LEU A O 1
ATOM 1489 N N . VAL A 1 187 ? -51.646 25.690 74.899 1.00 88.38 187 VAL A N 1
ATOM 1490 C CA . VAL A 1 187 ? -51.248 26.351 73.648 1.00 88.38 187 VAL A CA 1
ATOM 1491 C C . VAL A 1 187 ? -50.557 25.341 72.731 1.00 88.38 187 VAL A C 1
ATOM 1493 O O . VAL A 1 187 ? -49.996 24.378 73.248 1.00 88.38 187 VAL A O 1
ATOM 1496 N N . PRO A 1 188 ? -50.566 25.510 71.396 1.00 89.25 188 PRO A N 1
ATOM 1497 C CA . PRO A 1 188 ? -49.842 24.615 70.493 1.00 89.25 188 PRO A CA 1
ATOM 1498 C C . PRO A 1 188 ? -48.365 24.468 70.880 1.00 89.25 188 PRO A C 1
ATOM 1500 O O . PRO A 1 188 ? -47.709 25.441 71.262 1.00 89.25 188 PRO A O 1
ATOM 1503 N N . TYR A 1 189 ? -47.854 23.244 70.799 1.00 87.31 189 TYR A N 1
ATOM 1504 C CA . TYR A 1 189 ? -46.456 22.931 71.047 1.00 87.31 189 TYR A CA 1
ATOM 1505 C C . TYR A 1 189 ? -45.580 23.533 69.945 1.00 87.31 189 TYR A C 1
ATOM 1507 O O . TYR A 1 189 ? -45.854 23.368 68.756 1.00 87.31 189 TYR A O 1
ATOM 1515 N N . ALA A 1 190 ? -44.517 24.222 70.354 1.00 82.44 190 ALA A N 1
ATOM 1516 C CA . ALA A 1 190 ? -43.478 24.724 69.469 1.00 82.44 190 ALA A CA 1
ATOM 1517 C C . ALA A 1 190 ? -42.166 24.015 69.838 1.00 82.44 190 ALA A C 1
ATOM 1519 O O . ALA A 1 190 ? -41.724 24.155 70.983 1.00 82.44 190 ALA A O 1
ATOM 1520 N N . PRO A 1 191 ? -41.559 23.240 68.921 1.00 76.81 191 PRO A N 1
ATOM 1521 C CA . PRO A 1 191 ? -40.266 22.619 69.173 1.00 76.81 191 PRO A CA 1
ATOM 1522 C C . PRO A 1 191 ? -39.192 23.687 69.440 1.00 76.81 191 PRO A C 1
ATOM 1524 O O . PRO A 1 191 ? -39.264 24.765 68.844 1.00 76.81 191 PRO A O 1
ATOM 1527 N N . PRO A 1 192 ? -38.194 23.412 70.296 1.00 75.38 192 PRO A N 1
ATOM 1528 C CA . PRO A 1 192 ? -37.021 24.273 70.414 1.00 75.38 192 PRO A CA 1
ATOM 1529 C C . PRO A 1 192 ? -36.252 24.326 69.082 1.00 75.38 192 PRO A C 1
ATOM 1531 O O . PRO A 1 192 ? -36.156 23.300 68.405 1.00 75.38 192 PRO A O 1
ATOM 1534 N N . GLU A 1 193 ? -35.713 25.499 68.731 1.00 58.25 193 GLU A N 1
ATOM 1535 C CA . GLU A 1 193 ? -34.728 25.663 67.641 1.00 58.25 193 GLU A CA 1
ATOM 1536 C C . GLU A 1 193 ? -33.395 24.961 67.943 1.00 58.25 193 GLU A C 1
ATOM 1538 O O . GLU A 1 193 ? -32.968 24.963 69.125 1.00 58.25 193 GLU A O 1
#

Secondary structure (DSSP, 8-state):
-HHHHHHHHHHHHHHHHHHHHHHHHHHHHHHHHHHHHHHHHHHHHHHHHHHHHHHHHHHHHHHHHHHHHHHHHHHHHHHHHHHHHHHHHHHHHHHHHHHHHHHHHHHHHHHHHHHHHHHHHHHHHHHHHHHHHHHHHHHHHHHHHHHHHHHHHHHHHHHHHHH-TTS-HHHHTT--TTEEEETTEEEE-----

Radius of gyration: 74.58 Å; chains: 1; bounding box: 133×40×201 Å

Organism: NCBI:txid97028